Protein AF-B9RCI2-F1 (afdb_monomer_lite)

Foldseek 3Di:
DLVVLQVVLVVCVVVVVLVSSLVSLVVSCVVPVLALVSLLVNLVSCVSVLVLVSSLVSLVSSCVNPVQPLSSLVSNLSSCVSVVVNVSSCVSNQQWDWDWADDVPDPIDIDTARAQAGFDPVPKDWDDDPPDIDTRTHGPAQWDDPDRGHDPPDDPIDHDDDPPDDDDDDDDDDPDPDDDDVVVVVVVVVVVVVVPPPPDDVVVVVVVVVCCVPADPLQVVQQVQLCVQQVNQDGDRDNVVSVPDRRHHDDPPPDDDDDDDD

Sequence (262 aa):
MAQELAEKAKEAIFEDDFKLAIDLYSKAIDLDPTNPEFFADRAQANIKLNNFTEAVADANKAIELDPLKAKAYLRKGTACIKLEEYHTAKTALEKGLSVTIDVPGEDAYHFQPRLFGKIVPDKSQYQVLSTKIEIRLAKAEVINWTSLEYCKENIVPRKLNAPSVGSQRPLYPSSKTRAKDWDKLEAEVKKEEKDERLDGDAALNKMFRDIYQNADEDMRRAMMKSFVESSGTVLSTDWKEVGSKKVEGSAPEGMEMRKWEY

InterPro domains:
  IPR007052 CS domain [PS51203] (32-149)
  IPR007699 SGS domain [PF05002] (180-260)
  IPR007699 SGS domain [PS51048] (171-262)
  IPR008978 HSP20-like chaperone [G3DSA:2.60.40.790] (78-149)
  IPR008978 HSP20-like chaperone [SSF49764] (98-240)
  IPR011990 Tetratricopeptide-like helical domain superfamily [G3DSA:1.25.40.10] (1-77)
  IPR011990 Tetratricopeptide-like helical domain superfamily [SSF48452] (2-99)
  IPR019734 Tetratricopeptide repeat [PF13181] (70-98)
  IPR019734 Tetratricopeptide repeat [PS50005] (2-35)
  IPR019734 Tetratricopeptide repeat [PS50005] (36-69)
  IPR019734 Tetratricopeptide repeat [SM00028] (2-35)
  IPR019734 Tetratricopeptide repeat [SM00028] (36-69)
  IPR019734 Tetratricopeptide repeat [SM00028] (70-103)
  IPR044563 Protein Sgt1-like [PTHR45862] (94-260)

Organism: Ricinus communis (NCBI:txid3988)

Secondary structure (DSSP, 8-state):
--HHHHHHHHHHHHTT-HHHHHHHHHHHHHH-TT-HHHHHHHHHHHHHTT-HHHHHHHHHHHHHH-TT-HHHHHHHHHHHHHTT-HHHHHHHHTT---EEE--TTSPPEEE---BSS-EEEEEEEEEE-SS-EEEEEEESS-B--SSSB--SS-----B-----SS-PPPPP----S----HHHHHHHHHHHHHHS--TTHHHHHHHHHHHHHT--HHHHHHHHHHHHHTTTS-----HHHHTTS-----PPTT--------

pLDDT: mean 78.91, std 14.55, range [39.78, 97.25]

Structure (mmCIF, N/CA/C/O backbone):
data_AF-B9RCI2-F1
#
_entry.id   AF-B9RCI2-F1
#
loop_
_atom_site.group_PDB
_atom_site.id
_atom_site.type_symbol
_atom_site.label_atom_id
_atom_site.label_alt_id
_atom_site.label_comp_id
_atom_site.label_asym_id
_atom_site.label_entity_id
_atom_site.label_seq_id
_atom_site.pdbx_PDB_ins_code
_atom_site.Cartn_x
_atom_site.Cartn_y
_atom_site.Cartn_z
_atom_site.occupancy
_atom_site.B_iso_or_equiv
_atom_site.auth_seq_id
_atom_site.auth_comp_id
_atom_site.auth_asym_id
_atom_site.auth_atom_id
_atom_site.pdbx_PDB_model_num
ATOM 1 N N . MET A 1 1 ? -13.934 -10.103 26.105 1.00 82.12 1 MET A N 1
ATOM 2 C CA . MET A 1 1 ? -13.373 -8.896 26.764 1.00 82.12 1 MET A CA 1
ATOM 3 C C . MET A 1 1 ? -12.943 -7.813 25.770 1.00 82.12 1 MET A C 1
ATOM 5 O O . MET A 1 1 ? -13.683 -6.853 25.670 1.00 82.12 1 MET A O 1
ATOM 9 N N . ALA A 1 2 ? -11.845 -7.925 25.004 1.00 90.88 2 ALA A N 1
ATOM 10 C CA . ALA A 1 2 ? -11.484 -6.899 23.997 1.00 90.88 2 ALA A CA 1
ATOM 11 C C . ALA A 1 2 ? -12.137 -7.139 22.617 1.00 90.88 2 ALA A C 1
ATOM 13 O O . ALA A 1 2 ? -12.767 -6.246 22.059 1.00 90.88 2 ALA A O 1
ATOM 14 N N . GLN A 1 3 ? -12.076 -8.373 22.103 1.00 91.62 3 GLN A N 1
ATOM 15 C CA . GLN A 1 3 ? -12.696 -8.740 20.818 1.00 91.62 3 GLN A CA 1
ATOM 16 C C . GLN A 1 3 ? -14.219 -8.564 20.801 1.00 91.62 3 GLN A C 1
ATOM 18 O O . GLN A 1 3 ? -14.752 -8.074 19.821 1.00 91.62 3 GLN A O 1
ATOM 23 N N . GLU A 1 4 ? -14.922 -8.880 21.891 1.00 94.44 4 GLU A N 1
ATOM 24 C CA . GLU A 1 4 ? -16.375 -8.645 21.977 1.00 94.44 4 GLU A CA 1
ATOM 25 C C . GLU A 1 4 ? -16.739 -7.157 21.877 1.00 94.44 4 GLU A C 1
ATOM 27 O O . GLU A 1 4 ? -17.775 -6.816 21.314 1.00 94.44 4 GLU A O 1
ATOM 32 N N . LEU A 1 5 ? -15.902 -6.260 22.416 1.00 94.62 5 LEU A N 1
ATOM 33 C CA . LEU A 1 5 ? -16.101 -4.818 22.259 1.00 94.62 5 LEU A CA 1
ATOM 34 C C . LEU A 1 5 ? -15.839 -4.385 20.817 1.00 94.62 5 LEU A C 1
ATOM 36 O O . LEU A 1 5 ? -16.573 -3.549 20.302 1.00 94.62 5 LEU A O 1
ATOM 40 N N . ALA A 1 6 ? -14.839 -4.977 20.161 1.00 93.00 6 ALA A N 1
ATOM 41 C CA . ALA A 1 6 ? -14.555 -4.725 18.754 1.00 93.00 6 ALA A CA 1
ATOM 42 C C . ALA A 1 6 ? -15.673 -5.234 17.829 1.00 93.00 6 ALA A C 1
ATOM 44 O O . ALA A 1 6 ? -16.020 -4.537 16.885 1.00 93.00 6 ALA A O 1
ATOM 45 N N . GLU A 1 7 ? -16.281 -6.391 18.104 1.00 95.50 7 GLU A N 1
ATOM 46 C CA . GLU A 1 7 ? -17.443 -6.874 17.340 1.00 95.50 7 GLU A CA 1
ATOM 47 C C . GLU A 1 7 ? -18.643 -5.932 17.499 1.00 95.50 7 GLU A C 1
ATOM 49 O O . GLU A 1 7 ? -19.199 -5.481 16.502 1.00 95.50 7 GLU A O 1
ATOM 54 N N . LYS A 1 8 ? -18.956 -5.498 18.727 1.00 95.75 8 LYS A N 1
ATOM 55 C CA . LYS A 1 8 ? -19.985 -4.465 18.953 1.00 95.75 8 LYS A CA 1
ATOM 56 C C . LYS A 1 8 ? -19.654 -3.139 18.265 1.00 95.75 8 LYS A C 1
ATOM 58 O O . LYS A 1 8 ? -20.547 -2.433 17.813 1.00 95.75 8 LYS A O 1
ATOM 63 N N . ALA A 1 9 ? -18.374 -2.779 18.182 1.00 95.44 9 ALA A N 1
ATOM 64 C CA . ALA A 1 9 ? -17.945 -1.584 17.465 1.00 95.44 9 ALA A CA 1
ATOM 65 C C . ALA A 1 9 ? -18.138 -1.727 15.946 1.00 95.44 9 ALA A C 1
ATOM 67 O O . ALA A 1 9 ? -18.514 -0.758 15.289 1.00 95.44 9 ALA A O 1
ATOM 68 N N . LYS A 1 10 ? -17.935 -2.927 15.384 1.00 95.06 10 LYS A N 1
ATOM 69 C CA . LYS A 1 10 ? -18.241 -3.227 13.976 1.00 95.06 10 LYS A CA 1
ATOM 70 C C . LYS A 1 10 ? -19.741 -3.164 13.700 1.00 95.06 10 LYS A C 1
ATOM 72 O O . LYS A 1 10 ? -20.129 -2.605 12.679 1.00 95.06 10 LYS A O 1
ATOM 77 N N . GLU A 1 11 ? -20.568 -3.681 14.609 1.00 95.75 11 GLU A N 1
ATOM 78 C CA . GLU A 1 11 ? -22.030 -3.539 14.547 1.00 95.75 11 GLU A CA 1
ATOM 79 C C . GLU A 1 11 ? -22.431 -2.056 14.561 1.00 95.75 11 GLU A C 1
ATOM 81 O O . GLU A 1 11 ? -23.159 -1.613 13.679 1.00 95.75 11 GLU A O 1
ATOM 86 N N . ALA A 1 12 ? -21.856 -1.249 15.460 1.00 94.94 12 ALA A N 1
ATOM 87 C CA . ALA A 1 12 ? -22.095 0.196 15.496 1.00 94.94 12 ALA A CA 1
ATOM 88 C C . ALA A 1 12 ? -21.653 0.910 14.201 1.00 94.94 12 ALA A C 1
ATOM 90 O O . ALA A 1 12 ? -22.333 1.822 13.739 1.00 94.94 12 ALA A O 1
ATOM 91 N N . ILE A 1 13 ? -20.552 0.480 13.566 1.00 93.69 13 ILE A N 1
ATOM 92 C CA . ILE A 1 13 ? -20.155 0.971 12.232 1.00 93.69 13 ILE A CA 1
ATOM 93 C C . ILE A 1 13 ? -21.196 0.606 11.167 1.00 93.69 13 ILE A C 1
ATOM 95 O O . ILE A 1 13 ? -21.427 1.404 10.262 1.00 93.69 13 ILE A O 1
ATOM 99 N N . PHE A 1 14 ? -21.790 -0.588 11.240 1.00 93.88 14 PHE A N 1
ATOM 100 C CA . PHE A 1 14 ? -22.832 -1.024 10.307 1.00 93.88 14 PHE A CA 1
ATOM 101 C C . PHE A 1 14 ? -24.137 -0.237 10.490 1.00 93.88 14 PHE A C 1
ATOM 103 O O . PHE A 1 14 ? -24.826 0.042 9.513 1.00 93.88 14 PHE A O 1
ATOM 110 N N . GLU A 1 15 ? -24.440 0.172 11.721 1.00 94.81 15 GLU A N 1
ATOM 111 C CA . GLU A 1 15 ? -25.572 1.041 12.066 1.00 94.81 15 GLU A CA 1
ATOM 112 C C . GLU A 1 15 ? -25.290 2.544 11.846 1.00 94.81 15 GLU A C 1
ATOM 114 O O . GLU A 1 15 ? -26.113 3.383 12.206 1.00 94.81 15 GLU A O 1
ATOM 119 N N . ASP A 1 16 ? -24.142 2.900 11.254 1.00 92.44 16 ASP A N 1
ATOM 120 C CA . ASP A 1 16 ? -23.656 4.277 11.058 1.00 92.44 16 ASP A CA 1
ATOM 121 C C . ASP A 1 16 ? -23.475 5.097 12.365 1.00 92.44 16 ASP A C 1
ATOM 123 O O . ASP A 1 16 ? -23.249 6.313 12.323 1.00 92.44 16 ASP A O 1
ATOM 127 N N . ASP A 1 17 ? -23.477 4.457 13.544 1.00 95.50 17 ASP A N 1
ATOM 128 C CA . ASP A 1 17 ? -23.126 5.098 14.819 1.00 95.50 17 ASP A CA 1
ATOM 129 C C . ASP A 1 17 ? -21.607 5.097 15.040 1.00 95.50 17 ASP A C 1
ATOM 131 O O . ASP A 1 17 ? -21.016 4.355 15.834 1.00 95.50 17 ASP A O 1
ATOM 135 N N . PHE A 1 18 ? -20.941 5.990 14.312 1.00 95.62 18 PHE A N 1
ATOM 136 C CA . PHE A 1 18 ? -19.487 6.124 14.362 1.00 95.62 18 PHE A CA 1
ATOM 137 C C . PHE A 1 18 ? -18.963 6.656 15.700 1.00 95.62 18 PHE A C 1
ATOM 139 O O . PHE A 1 18 ? -17.807 6.401 16.037 1.00 95.62 18 PHE A O 1
ATOM 146 N N . LYS A 1 19 ? -19.776 7.392 16.471 1.00 96.00 19 LYS A N 1
ATOM 147 C CA . LYS A 1 19 ? -19.352 7.916 17.779 1.00 96.00 19 LYS A CA 1
ATOM 148 C C . LYS A 1 19 ? -19.275 6.784 18.791 1.00 96.00 19 LYS A C 1
ATOM 150 O O . LYS A 1 19 ? -18.252 6.628 19.454 1.00 96.00 19 LYS A O 1
ATOM 155 N N . LEU A 1 20 ? -20.319 5.955 18.840 1.00 95.81 20 LEU A N 1
ATOM 156 C CA . LEU A 1 20 ? -20.324 4.762 19.673 1.00 95.81 20 LEU A CA 1
ATOM 157 C C . LEU A 1 20 ? -19.204 3.798 19.265 1.00 95.81 20 LEU A C 1
ATOM 159 O O . LEU A 1 20 ? -18.517 3.260 20.134 1.00 95.81 20 LEU A O 1
ATOM 163 N N . ALA A 1 21 ? -18.965 3.626 17.961 1.00 96.50 21 ALA A N 1
ATOM 164 C CA . ALA A 1 21 ? -17.867 2.800 17.469 1.00 96.50 21 ALA A CA 1
ATOM 165 C C . ALA A 1 21 ? -16.498 3.267 17.997 1.00 96.50 21 ALA A C 1
ATOM 167 O O . ALA A 1 21 ? -15.710 2.442 18.457 1.00 96.50 21 ALA A O 1
ATOM 168 N N . ILE A 1 22 ? -16.212 4.575 17.989 1.00 96.88 22 ILE A N 1
ATOM 169 C CA . ILE A 1 22 ? -14.953 5.124 18.528 1.00 96.88 22 ILE A CA 1
ATOM 170 C C . ILE A 1 22 ? -14.811 4.837 20.022 1.00 96.88 22 ILE A C 1
ATOM 172 O O . ILE A 1 22 ? -13.731 4.431 20.458 1.00 96.88 22 ILE A O 1
ATOM 176 N N . ASP A 1 23 ? -15.877 5.017 20.801 1.00 96.69 23 ASP A N 1
ATOM 177 C CA . ASP A 1 23 ? -15.857 4.760 22.243 1.00 96.69 23 ASP A CA 1
ATOM 178 C C . ASP A 1 23 ? -15.616 3.278 22.544 1.00 96.69 23 ASP A C 1
ATOM 180 O O . ASP A 1 23 ? -14.824 2.929 23.424 1.00 96.69 23 ASP A O 1
ATOM 184 N N . LEU A 1 24 ? -16.273 2.388 21.796 1.00 97.25 24 LEU A N 1
ATOM 185 C CA . LEU A 1 24 ? -16.106 0.943 21.931 1.00 97.25 24 LEU A CA 1
ATOM 186 C C . LEU A 1 24 ? -14.700 0.494 21.523 1.00 97.25 24 LEU A C 1
ATOM 188 O O . LEU A 1 24 ? -14.078 -0.271 22.262 1.00 97.25 24 LEU A O 1
ATOM 192 N N . TYR A 1 25 ? -14.159 1.007 20.414 1.00 97.06 25 TYR A N 1
ATOM 193 C CA . TYR A 1 25 ? -12.781 0.720 20.015 1.00 97.06 25 TYR A CA 1
ATOM 194 C C . TYR A 1 25 ? -11.758 1.294 20.992 1.00 97.06 25 TYR A C 1
ATOM 196 O O . TYR A 1 25 ? -10.756 0.642 21.255 1.00 97.06 25 TYR A O 1
ATOM 204 N N . SER A 1 26 ? -12.002 2.468 21.575 1.00 96.88 26 SER A N 1
ATOM 205 C CA . SER A 1 26 ? -11.110 3.035 22.593 1.00 96.88 26 SER A CA 1
ATOM 206 C C . SER A 1 26 ? -11.057 2.144 23.835 1.00 96.88 26 SER A C 1
ATOM 208 O O . SER A 1 26 ? -9.970 1.792 24.278 1.00 96.88 26 SER A O 1
ATOM 210 N N . LYS A 1 27 ? -12.210 1.644 24.301 1.00 96.56 27 LYS A N 1
ATOM 211 C CA . LYS A 1 27 ? -12.260 0.642 25.380 1.00 96.56 27 LYS A CA 1
ATOM 212 C C . LYS A 1 27 ? -11.580 -0.675 24.992 1.00 96.56 27 LYS A C 1
ATOM 214 O O . LYS A 1 27 ? -10.950 -1.304 25.834 1.00 96.56 27 LYS A O 1
ATOM 219 N N . ALA A 1 28 ? -11.703 -1.113 23.736 1.00 96.12 28 ALA A N 1
ATOM 220 C CA . ALA A 1 28 ? -11.021 -2.315 23.252 1.00 96.12 28 ALA A CA 1
ATOM 221 C C . ALA A 1 28 ? -9.491 -2.138 23.234 1.00 96.12 28 ALA A C 1
ATOM 223 O O . ALA A 1 28 ? -8.774 -3.050 23.639 1.00 96.12 28 ALA A O 1
ATOM 224 N N . ILE A 1 29 ? -9.006 -0.959 22.832 1.00 96.12 29 ILE A N 1
ATOM 225 C CA . ILE A 1 29 ? -7.584 -0.584 22.833 1.00 96.12 29 ILE A CA 1
ATOM 226 C C . ILE A 1 29 ? -7.033 -0.495 24.261 1.00 96.12 29 ILE A C 1
ATOM 228 O O . ILE A 1 29 ? -5.910 -0.931 24.498 1.00 96.12 29 ILE A O 1
ATOM 232 N N . ASP A 1 30 ? -7.810 0.016 25.220 1.00 95.75 30 ASP A N 1
ATOM 233 C CA . ASP A 1 30 ? -7.398 0.064 26.630 1.00 95.75 30 ASP A CA 1
ATOM 234 C C . ASP A 1 30 ? -7.185 -1.342 27.218 1.00 95.75 30 ASP A C 1
ATOM 236 O O . ASP A 1 30 ? -6.327 -1.539 28.079 1.00 95.75 30 ASP A O 1
ATOM 240 N N . LEU A 1 31 ? -7.952 -2.331 26.744 1.00 94.94 31 LEU A N 1
ATOM 241 C CA . LEU A 1 31 ? -7.814 -3.731 27.154 1.00 94.94 31 LEU A CA 1
ATOM 242 C C . LEU A 1 31 ? -6.699 -4.469 26.403 1.00 94.94 31 LEU A C 1
ATOM 244 O O . LEU A 1 31 ? -6.038 -5.324 26.990 1.00 94.94 31 LEU A O 1
ATOM 248 N N . ASP A 1 32 ? -6.506 -4.170 25.119 1.00 93.12 32 ASP A N 1
ATOM 249 C CA . ASP A 1 32 ? -5.442 -4.738 24.291 1.00 93.12 32 ASP A CA 1
ATOM 250 C C . ASP A 1 32 ? -4.853 -3.673 23.344 1.00 93.12 32 ASP A C 1
ATOM 252 O O . ASP A 1 32 ? -5.324 -3.493 22.213 1.00 93.12 32 ASP A O 1
ATOM 256 N N . PRO A 1 33 ? -3.779 -2.983 23.774 1.00 93.06 33 PRO A N 1
ATOM 257 C CA . PRO A 1 33 ? -3.143 -1.930 22.990 1.00 93.06 33 PRO A CA 1
ATOM 258 C C . PRO A 1 33 ? -2.209 -2.474 21.901 1.00 93.06 33 PRO A C 1
ATOM 260 O O . PRO A 1 33 ? -1.558 -1.692 21.205 1.00 93.06 33 PRO A O 1
ATOM 263 N N . THR A 1 34 ? -2.082 -3.797 21.768 1.00 92.88 34 THR A N 1
ATOM 264 C CA . THR A 1 34 ? -1.141 -4.425 20.830 1.00 92.88 34 THR A CA 1
ATOM 265 C C . THR A 1 34 ? -1.781 -4.788 19.498 1.00 92.88 34 THR A C 1
ATOM 267 O O . THR A 1 34 ? -1.067 -5.015 18.520 1.00 92.88 34 THR A O 1
ATOM 270 N N . ASN A 1 35 ? -3.114 -4.792 19.425 1.00 92.06 35 ASN A N 1
ATOM 271 C CA . ASN A 1 35 ? -3.827 -5.172 18.219 1.00 92.06 35 ASN A CA 1
ATOM 272 C C . ASN A 1 35 ? -3.923 -4.002 17.211 1.00 92.06 35 ASN A C 1
ATOM 274 O O . ASN A 1 35 ? -4.639 -3.028 17.458 1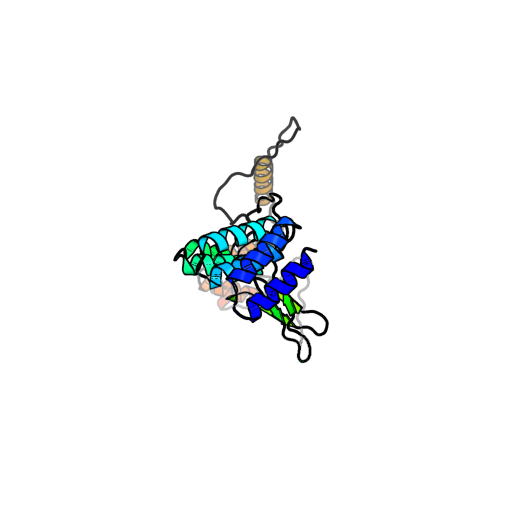.00 92.06 35 ASN A O 1
ATOM 278 N N . PRO A 1 36 ? -3.272 -4.093 16.033 1.00 92.81 36 PRO A N 1
ATOM 279 C CA . PRO A 1 36 ? -3.311 -3.047 15.007 1.00 92.81 36 PRO A CA 1
ATOM 280 C C . PRO A 1 36 ? -4.697 -2.858 14.371 1.00 92.81 36 PRO A C 1
ATOM 282 O O . PRO A 1 36 ? -4.965 -1.799 13.803 1.00 92.81 36 PRO A O 1
ATOM 285 N N . GLU A 1 37 ? -5.571 -3.869 14.419 1.00 93.19 37 GLU A N 1
ATOM 286 C CA . GLU A 1 37 ? -6.894 -3.814 13.791 1.00 93.19 37 GLU A CA 1
ATOM 287 C C . GLU A 1 37 ? -7.810 -2.809 14.492 1.00 93.19 37 GLU A C 1
ATOM 289 O O . GLU A 1 37 ? -8.480 -2.031 13.818 1.00 93.19 37 GLU A O 1
ATOM 294 N N . PHE A 1 38 ? -7.748 -2.719 15.825 1.00 95.19 38 PHE A N 1
ATOM 295 C CA . PHE A 1 38 ? -8.562 -1.766 16.584 1.00 95.19 38 PHE A CA 1
ATOM 296 C C . PHE A 1 38 ? -8.229 -0.315 16.230 1.00 95.19 38 PHE A C 1
ATOM 298 O O . PHE A 1 38 ? -9.129 0.498 16.037 1.00 95.19 38 PHE A O 1
ATOM 305 N N . PHE A 1 39 ? -6.944 0.003 16.060 1.00 96.50 39 PHE A N 1
ATOM 306 C CA . PHE A 1 39 ? -6.517 1.327 15.606 1.00 96.50 39 PHE A CA 1
ATOM 307 C C . PHE A 1 39 ? -6.946 1.600 14.156 1.00 96.50 39 PHE A C 1
ATOM 309 O O . PHE A 1 39 ? -7.422 2.689 13.846 1.00 96.50 39 PHE A O 1
ATOM 316 N N . ALA A 1 40 ? -6.820 0.619 13.256 1.00 95.25 40 ALA A N 1
ATOM 317 C CA . ALA A 1 40 ? -7.210 0.789 11.855 1.00 95.25 40 ALA A CA 1
ATOM 318 C C . ALA A 1 40 ? -8.729 0.982 11.677 1.00 95.25 40 ALA A C 1
ATOM 320 O O . ALA A 1 40 ? -9.153 1.766 10.822 1.00 95.25 40 ALA A O 1
ATOM 321 N N . ASP A 1 41 ? -9.545 0.297 12.476 1.00 94.81 41 ASP A N 1
ATOM 322 C CA . ASP A 1 41 ? -11.000 0.423 12.427 1.00 94.81 41 ASP A CA 1
ATOM 323 C C . ASP A 1 41 ? -11.493 1.679 13.164 1.00 94.81 41 ASP A C 1
ATOM 325 O O . ASP A 1 41 ? -12.370 2.379 12.651 1.00 94.81 41 ASP A O 1
ATOM 329 N N . ARG A 1 42 ? -10.861 2.073 14.281 1.00 96.88 42 ARG A N 1
ATOM 330 C CA . ARG A 1 42 ? -11.128 3.377 14.915 1.00 96.88 42 ARG A CA 1
ATOM 331 C C . ARG A 1 42 ? -10.795 4.539 13.979 1.00 96.88 42 ARG A C 1
ATOM 333 O O . ARG A 1 42 ? -11.589 5.471 13.852 1.00 96.88 42 ARG A O 1
ATOM 340 N N . ALA A 1 43 ? -9.694 4.444 13.228 1.00 96.50 43 ALA A N 1
ATOM 341 C CA . ALA A 1 43 ? -9.357 5.413 12.186 1.00 96.50 43 ALA A CA 1
ATOM 342 C C . ALA A 1 43 ? -10.457 5.525 11.117 1.00 96.50 43 ALA A C 1
ATOM 344 O O . ALA A 1 43 ? -10.718 6.616 10.614 1.00 96.50 43 ALA A O 1
ATOM 345 N N . GLN A 1 44 ? -11.132 4.422 10.773 1.00 95.56 44 GLN A N 1
ATOM 346 C CA . GLN A 1 44 ? -12.245 4.453 9.825 1.00 95.56 44 GLN A CA 1
ATOM 347 C C . GLN A 1 44 ? -13.448 5.223 10.368 1.00 95.56 44 GLN A C 1
ATOM 349 O O . GLN A 1 44 ? -14.017 6.040 9.643 1.00 95.56 44 GLN A O 1
ATOM 354 N N . ALA A 1 45 ? -13.827 4.976 11.622 1.00 96.25 45 ALA A N 1
ATOM 355 C CA . ALA A 1 45 ? -14.911 5.708 12.267 1.00 96.25 45 ALA A CA 1
ATOM 356 C C . ALA A 1 45 ? -14.579 7.211 12.374 1.00 96.25 45 ALA A C 1
ATOM 358 O O . ALA A 1 45 ? -15.403 8.056 12.025 1.00 96.25 45 ALA A O 1
ATOM 359 N N . ASN A 1 46 ? -13.329 7.549 12.711 1.00 96.81 46 ASN A N 1
ATOM 360 C CA . ASN A 1 46 ? -12.837 8.929 12.726 1.00 96.81 46 ASN A CA 1
ATOM 361 C C . ASN A 1 46 ? -12.905 9.605 11.345 1.00 96.81 46 ASN A C 1
ATOM 363 O O . ASN A 1 46 ? -13.349 10.748 11.239 1.00 96.81 46 ASN A O 1
ATOM 367 N N . ILE A 1 47 ? -12.551 8.901 10.263 1.00 95.81 47 ILE A N 1
ATOM 368 C CA . ILE A 1 47 ? -12.696 9.420 8.888 1.00 95.81 47 ILE A CA 1
ATOM 369 C C . ILE A 1 47 ? -14.158 9.743 8.571 1.00 95.81 47 ILE A C 1
ATOM 371 O O . ILE A 1 47 ? -14.433 10.761 7.937 1.00 95.81 47 ILE A O 1
ATOM 375 N N . LYS A 1 48 ? -15.097 8.892 8.998 1.00 95.25 48 LYS A N 1
ATOM 376 C CA . LYS A 1 48 ? -16.533 9.093 8.761 1.00 95.25 48 LYS A CA 1
ATOM 377 C C . LYS A 1 48 ? -17.094 10.297 9.516 1.00 95.25 48 LYS A C 1
ATOM 379 O O . LYS A 1 48 ? -17.981 10.965 8.994 1.00 95.25 48 LYS A O 1
ATOM 384 N N . LEU A 1 49 ? -16.531 10.619 10.679 1.00 95.31 49 LEU A N 1
ATOM 385 C CA . LEU A 1 49 ? -16.877 11.808 11.463 1.00 95.31 49 LEU A CA 1
ATOM 386 C C . LEU A 1 49 ? -16.080 13.068 11.089 1.00 95.31 49 LEU A C 1
ATOM 388 O O . LEU A 1 49 ? -16.270 14.110 11.706 1.00 95.31 49 LEU A O 1
ATOM 392 N N . ASN A 1 50 ? -15.240 13.004 10.052 1.00 93.88 50 ASN A N 1
ATOM 393 C CA . ASN A 1 50 ? -14.331 14.075 9.625 1.00 93.88 50 ASN A CA 1
ATOM 394 C C . ASN A 1 50 ? -13.223 14.436 10.639 1.00 93.88 50 ASN A C 1
ATOM 396 O O . ASN A 1 50 ? -12.563 15.467 10.500 1.00 93.88 50 ASN A O 1
ATOM 400 N N . ASN A 1 51 ? -12.943 13.560 11.607 1.00 95.50 51 ASN A N 1
ATOM 401 C CA . ASN A 1 51 ? -11.824 13.683 12.544 1.00 95.50 51 ASN A CA 1
ATOM 402 C C . ASN A 1 51 ? -10.528 13.165 11.899 1.00 95.50 51 ASN A C 1
ATOM 404 O O . ASN A 1 51 ? -9.963 12.138 12.280 1.00 95.50 51 ASN A O 1
ATOM 408 N N . PHE A 1 52 ? -10.057 13.846 10.856 1.00 94.69 52 PHE A N 1
ATOM 409 C CA . PHE A 1 52 ? -8.968 13.324 10.027 1.00 94.69 52 PHE A CA 1
ATOM 410 C C . PHE A 1 52 ? -7.604 13.304 10.730 1.00 94.69 52 PHE A C 1
ATOM 412 O O . PHE A 1 52 ? -6.799 12.414 10.469 1.00 94.69 52 PHE A O 1
ATOM 419 N N . THR A 1 53 ? -7.337 14.246 11.635 1.00 94.50 53 THR A N 1
ATOM 420 C CA . THR A 1 53 ? -6.080 14.306 12.402 1.00 94.50 53 THR A CA 1
ATOM 421 C C . THR A 1 53 ? -5.931 13.096 13.326 1.00 94.50 53 THR A C 1
ATOM 423 O O . THR A 1 53 ? -4.884 12.445 13.334 1.00 94.50 53 THR A O 1
ATOM 426 N N . GLU A 1 54 ? -7.001 12.739 14.036 1.00 95.38 54 GLU A N 1
ATOM 427 C CA . GLU A 1 54 ? -7.072 11.549 14.890 1.00 95.38 54 GLU A CA 1
ATOM 428 C C . GLU A 1 54 ? -6.979 10.267 14.057 1.00 95.38 54 GLU A C 1
ATOM 430 O O . GLU A 1 54 ? -6.221 9.360 14.397 1.00 95.38 54 GLU A O 1
ATOM 435 N N . ALA A 1 55 ? -7.651 10.220 12.901 1.00 95.94 55 ALA A N 1
ATOM 436 C CA . ALA A 1 55 ? -7.548 9.085 11.988 1.00 95.94 55 ALA A CA 1
ATOM 437 C C . ALA A 1 55 ? -6.116 8.848 11.479 1.00 95.94 55 ALA A C 1
ATOM 439 O O . ALA A 1 55 ? -5.692 7.699 11.348 1.00 95.94 55 ALA A O 1
ATOM 440 N N . VAL A 1 56 ? -5.350 9.910 11.198 1.00 95.12 56 VAL A N 1
ATOM 441 C CA . VAL A 1 56 ? -3.934 9.785 10.814 1.00 95.12 56 VAL A CA 1
ATOM 442 C C . VAL A 1 56 ? -3.094 9.264 11.980 1.00 95.12 56 VAL A C 1
ATOM 444 O O . VAL A 1 56 ? -2.224 8.418 11.758 1.00 95.12 56 VAL A O 1
ATOM 447 N N . ALA A 1 57 ? -3.339 9.736 13.205 1.00 95.69 57 ALA A N 1
ATOM 448 C CA . ALA A 1 57 ? -2.637 9.260 14.397 1.00 95.69 57 ALA A CA 1
ATOM 449 C C . ALA A 1 57 ? -2.887 7.762 14.637 1.00 95.69 57 ALA A C 1
ATOM 451 O O . ALA A 1 57 ? -1.934 6.992 14.777 1.00 95.69 57 ALA A O 1
ATOM 452 N N . ASP A 1 58 ? -4.147 7.336 14.569 1.00 95.88 58 ASP A N 1
ATOM 453 C CA . ASP A 1 58 ? -4.545 5.935 14.708 1.00 95.88 58 ASP A CA 1
ATOM 454 C C . ASP A 1 58 ? -3.965 5.058 13.598 1.00 95.88 58 ASP A C 1
ATOM 456 O O . ASP A 1 58 ? -3.386 4.002 13.857 1.00 95.88 58 ASP A O 1
ATOM 460 N N . ALA A 1 59 ? -4.031 5.519 12.348 1.00 94.50 59 ALA A N 1
ATOM 461 C CA . ALA A 1 59 ? -3.455 4.794 11.228 1.00 94.50 59 ALA A CA 1
ATOM 462 C C . ALA A 1 59 ? -1.925 4.666 11.343 1.00 94.50 59 ALA A C 1
ATOM 464 O O . ALA A 1 59 ? -1.372 3.613 11.027 1.00 94.50 59 ALA A O 1
ATOM 465 N N . ASN A 1 60 ? -1.228 5.698 11.832 1.00 93.50 60 ASN A N 1
ATOM 466 C CA . ASN A 1 60 ? 0.202 5.606 12.132 1.00 93.50 60 ASN A CA 1
ATOM 467 C C . ASN A 1 60 ? 0.476 4.579 13.230 1.00 93.50 60 ASN A C 1
ATOM 469 O O . ASN A 1 60 ? 1.408 3.790 13.084 1.00 93.50 60 ASN A O 1
ATOM 473 N N . LYS A 1 61 ? -0.349 4.537 14.282 1.00 94.94 61 LYS A N 1
ATOM 474 C CA . LYS A 1 61 ? -0.181 3.563 15.361 1.00 94.94 61 LYS A CA 1
ATOM 475 C C . LYS A 1 61 ? -0.388 2.129 14.883 1.00 94.94 61 LYS A C 1
ATOM 477 O O . LYS A 1 61 ? 0.425 1.261 15.191 1.00 94.94 61 LYS A O 1
ATOM 482 N N . ALA A 1 62 ? -1.398 1.897 14.048 1.00 93.75 62 ALA A N 1
ATOM 483 C CA . ALA A 1 62 ? -1.611 0.606 13.400 1.00 93.75 62 ALA A CA 1
ATOM 484 C C . ALA A 1 62 ? -0.404 0.183 12.538 1.00 93.75 62 ALA A C 1
ATOM 486 O O . ALA A 1 62 ? 0.004 -0.973 12.589 1.00 93.75 62 ALA A O 1
ATOM 487 N N . ILE A 1 63 ? 0.207 1.119 11.797 1.00 90.06 63 ILE A N 1
ATOM 488 C CA . ILE A 1 63 ? 1.415 0.876 10.982 1.00 90.06 63 ILE A CA 1
ATOM 489 C C . ILE A 1 63 ? 2.659 0.608 11.847 1.00 90.06 63 ILE A C 1
ATOM 491 O O . ILE A 1 63 ? 3.562 -0.126 11.435 1.00 90.06 63 ILE A O 1
ATOM 495 N N . GLU A 1 64 ? 2.761 1.233 13.021 1.00 90.38 64 GLU A N 1
ATOM 496 C CA . GLU A 1 64 ? 3.849 0.969 13.966 1.00 90.38 64 GLU A CA 1
ATOM 497 C C . GLU A 1 64 ? 3.802 -0.465 14.492 1.00 90.38 64 GLU A C 1
ATOM 499 O O . GLU A 1 64 ? 4.855 -1.108 14.537 1.00 90.38 64 GLU A O 1
ATOM 504 N N . LEU A 1 65 ? 2.599 -0.927 14.851 1.00 89.88 65 LEU A N 1
ATOM 505 C CA . LEU A 1 65 ? 2.326 -2.262 15.384 1.00 89.88 65 LEU A CA 1
ATOM 506 C C . LEU A 1 65 ? 2.444 -3.346 14.306 1.00 89.88 65 LEU A C 1
ATOM 508 O O . LEU A 1 65 ? 3.143 -4.335 14.506 1.00 89.88 65 LEU A O 1
ATOM 512 N N . ASP A 1 66 ? 1.811 -3.139 13.151 1.00 84.25 66 ASP A N 1
ATOM 513 C CA . ASP A 1 66 ? 1.874 -4.045 12.004 1.00 84.25 66 ASP A CA 1
ATOM 514 C C . ASP A 1 66 ? 2.195 -3.264 10.718 1.00 84.25 66 ASP A C 1
ATOM 516 O O . ASP A 1 66 ? 1.304 -2.728 10.045 1.00 84.25 66 ASP A O 1
ATOM 520 N N . PRO A 1 67 ? 3.485 -3.223 10.334 1.00 80.88 67 PRO A N 1
ATOM 521 C CA . PRO A 1 67 ? 3.933 -2.558 9.117 1.00 80.88 67 PRO A CA 1
ATOM 522 C C . PRO A 1 67 ? 3.393 -3.156 7.809 1.00 80.88 67 PRO A C 1
ATOM 524 O O . PRO A 1 67 ? 3.621 -2.541 6.763 1.00 80.88 67 PRO A O 1
ATOM 527 N N . LEU A 1 68 ? 2.744 -4.327 7.843 1.00 78.00 68 LEU A N 1
ATOM 528 C CA . LEU A 1 68 ? 2.147 -5.008 6.689 1.00 78.00 68 LEU A CA 1
ATOM 529 C C . LEU A 1 68 ? 0.633 -4.755 6.579 1.00 78.00 68 LEU A C 1
ATOM 531 O O . LEU A 1 68 ? 0.011 -5.141 5.588 1.00 78.00 68 LEU A O 1
ATOM 535 N N . LYS A 1 69 ? 0.013 -4.061 7.544 1.00 80.81 69 LYS A N 1
ATOM 536 C CA . LYS A 1 69 ? -1.433 -3.806 7.543 1.00 80.81 69 LYS A CA 1
ATOM 537 C C . LYS A 1 69 ? -1.841 -2.772 6.488 1.00 80.81 69 LYS A C 1
ATOM 539 O O . LYS A 1 69 ? -1.892 -1.569 6.744 1.00 80.81 69 LYS A O 1
ATOM 544 N N . ALA A 1 70 ? -2.238 -3.231 5.305 1.00 80.88 70 ALA A N 1
ATOM 545 C CA . ALA A 1 70 ? -2.650 -2.349 4.210 1.00 80.88 70 ALA A CA 1
ATOM 546 C C . ALA A 1 70 ? -3.897 -1.499 4.522 1.00 80.88 70 ALA A C 1
ATOM 548 O O . ALA A 1 70 ? -3.932 -0.328 4.136 1.00 80.88 70 ALA A O 1
ATOM 549 N N . LYS A 1 71 ? -4.870 -2.015 5.297 1.00 87.31 71 LYS A N 1
ATOM 550 C CA . LYS A 1 71 ? -6.020 -1.214 5.772 1.00 87.31 71 LYS A CA 1
ATOM 551 C C . LYS A 1 71 ? -5.554 0.084 6.449 1.00 87.31 71 LYS A C 1
ATOM 553 O O . LYS A 1 71 ? -6.114 1.138 6.168 1.00 87.31 71 LYS A O 1
ATOM 558 N N . ALA A 1 72 ? -4.495 0.038 7.262 1.00 90.00 72 ALA A N 1
ATOM 559 C CA . ALA A 1 72 ? -3.972 1.214 7.957 1.00 90.00 72 ALA A CA 1
ATOM 560 C C . ALA A 1 72 ? -3.394 2.262 6.988 1.00 90.00 72 ALA A C 1
ATOM 562 O O . ALA A 1 72 ? -3.687 3.450 7.111 1.00 90.00 72 ALA A O 1
ATOM 563 N N . TYR A 1 73 ? -2.649 1.836 5.963 1.00 88.44 73 TYR A N 1
ATOM 564 C CA . TYR A 1 73 ? -2.161 2.736 4.911 1.00 88.44 73 TYR A CA 1
ATOM 565 C C . TYR A 1 73 ? -3.294 3.359 4.093 1.00 88.44 73 TYR A C 1
ATOM 567 O O . TYR A 1 73 ? -3.238 4.552 3.792 1.00 88.44 73 TYR A O 1
ATOM 575 N N . LEU A 1 74 ? -4.342 2.588 3.787 1.00 89.12 74 LEU A N 1
ATOM 576 C CA . LEU A 1 74 ? -5.535 3.094 3.105 1.00 89.12 74 LEU A CA 1
ATOM 577 C C . LEU A 1 74 ? -6.274 4.133 3.956 1.00 89.12 74 LEU A C 1
ATOM 579 O O . LEU A 1 74 ? -6.644 5.189 3.437 1.00 89.12 74 LEU A O 1
ATOM 583 N N . ARG A 1 75 ? -6.451 3.882 5.264 1.00 92.75 75 ARG A N 1
ATOM 584 C CA . ARG A 1 75 ? -7.054 4.864 6.182 1.00 92.75 75 ARG A CA 1
ATOM 585 C C . ARG A 1 75 ? -6.211 6.134 6.256 1.00 92.75 75 ARG A C 1
ATOM 587 O O . ARG A 1 75 ? -6.749 7.220 6.061 1.00 92.75 75 ARG A O 1
ATOM 594 N N . LYS A 1 76 ? -4.890 6.006 6.422 1.00 91.81 76 LYS A N 1
ATOM 595 C CA . LYS A 1 76 ? -3.962 7.146 6.419 1.00 91.81 76 LYS A CA 1
ATOM 596 C C . LYS A 1 76 ? -4.052 7.951 5.125 1.00 91.81 76 LYS A C 1
ATOM 598 O O . LYS A 1 76 ? -4.194 9.166 5.175 1.00 91.81 76 LYS A O 1
ATOM 603 N N . GLY A 1 77 ? -3.994 7.284 3.972 1.00 89.75 77 GLY A N 1
ATOM 604 C CA . GLY A 1 77 ? -4.099 7.930 2.665 1.00 89.75 77 GLY A CA 1
ATOM 605 C C . GLY A 1 77 ? -5.418 8.683 2.502 1.00 89.75 77 GLY A C 1
ATOM 606 O O . GLY A 1 77 ? -5.414 9.843 2.105 1.00 89.75 77 GLY A O 1
ATOM 607 N N . THR A 1 78 ? -6.532 8.058 2.890 1.00 90.62 78 THR A N 1
ATOM 608 C CA . THR A 1 78 ? -7.869 8.671 2.838 1.00 90.62 78 THR A CA 1
ATOM 609 C C . THR A 1 78 ? -7.959 9.904 3.737 1.00 90.62 78 THR A C 1
ATOM 611 O O . THR A 1 78 ? -8.427 10.951 3.293 1.00 90.62 78 THR A O 1
ATOM 614 N N . ALA A 1 79 ? -7.475 9.808 4.978 1.00 93.06 79 ALA A N 1
ATOM 615 C CA . ALA A 1 79 ? -7.466 10.925 5.916 1.00 93.06 79 ALA A CA 1
ATOM 616 C C . ALA A 1 79 ? -6.566 12.078 5.429 1.00 93.06 79 ALA A C 1
ATOM 618 O O . ALA A 1 79 ? -6.990 13.228 5.451 1.00 93.06 79 ALA A O 1
ATOM 619 N N . CYS A 1 80 ? -5.376 11.784 4.892 1.00 91.44 80 CYS A N 1
ATOM 620 C CA . CYS A 1 80 ? -4.488 12.794 4.308 1.00 91.44 80 CYS A CA 1
ATOM 621 C C . CYS A 1 80 ? -5.093 13.478 3.070 1.00 91.44 80 CYS A C 1
ATOM 623 O O . CYS A 1 80 ? -4.922 14.681 2.917 1.00 91.44 80 CYS A O 1
ATOM 625 N N . ILE A 1 81 ? -5.826 12.759 2.205 1.00 89.19 81 ILE A N 1
ATOM 626 C CA . ILE A 1 81 ? -6.547 13.377 1.071 1.00 89.19 81 ILE A CA 1
ATOM 627 C C . ILE A 1 81 ? -7.585 14.373 1.584 1.00 89.19 81 ILE A C 1
ATOM 629 O O . ILE A 1 81 ? -7.715 15.465 1.040 1.00 89.19 81 ILE A O 1
ATOM 633 N N . LYS A 1 82 ? -8.318 14.003 2.638 1.00 90.62 82 LYS A N 1
ATOM 634 C CA . LYS A 1 82 ? -9.329 14.868 3.251 1.00 90.62 82 LYS A CA 1
ATOM 635 C C . LYS A 1 82 ? -8.736 16.078 3.978 1.00 90.62 82 LYS A C 1
ATOM 637 O O . LYS A 1 82 ? -9.415 17.090 4.085 1.00 90.62 82 LYS A O 1
ATOM 642 N N . LEU A 1 83 ? -7.483 15.981 4.420 1.00 90.81 83 LEU A N 1
ATOM 643 C CA . LEU A 1 83 ? -6.685 17.089 4.957 1.00 90.81 83 LEU A CA 1
ATOM 644 C C . LEU A 1 83 ? -5.959 17.907 3.874 1.00 90.81 83 LEU A C 1
ATOM 646 O O . LEU A 1 83 ? -5.171 18.780 4.214 1.00 90.81 83 LEU A O 1
ATOM 650 N N . GLU A 1 84 ? -6.180 17.616 2.587 1.00 88.44 84 GLU A N 1
ATOM 651 C CA . GLU A 1 84 ? -5.489 18.248 1.449 1.00 88.44 84 GLU A CA 1
ATOM 652 C C . GLU A 1 84 ? -3.960 18.033 1.430 1.00 88.44 84 GLU A C 1
ATOM 654 O O . GLU A 1 84 ? -3.224 18.636 0.646 1.00 88.44 84 GLU A O 1
ATOM 659 N N . GLU A 1 85 ? -3.454 17.085 2.220 1.00 86.25 85 GLU A N 1
ATOM 660 C CA . GLU A 1 85 ? -2.056 16.662 2.213 1.00 86.25 85 GLU A CA 1
ATOM 661 C C . GLU A 1 85 ? -1.799 15.622 1.114 1.00 86.25 85 GLU A C 1
ATOM 663 O O . GLU A 1 85 ? -1.452 14.459 1.357 1.00 86.25 85 GLU A O 1
ATOM 668 N N . TYR A 1 86 ? -1.961 16.039 -0.140 1.00 79.81 86 TYR A N 1
ATOM 669 C CA . TYR A 1 86 ? -1.894 15.143 -1.298 1.00 79.81 86 TYR A CA 1
ATOM 670 C C . TYR A 1 86 ? -0.537 14.442 -1.457 1.00 79.81 86 TYR A C 1
ATOM 672 O O . TYR A 1 86 ? -0.477 13.294 -1.901 1.00 79.81 86 TYR A O 1
ATOM 680 N N . HIS A 1 87 ? 0.563 15.094 -1.067 1.00 77.12 87 HIS A N 1
ATOM 681 C CA . HIS A 1 87 ? 1.897 14.491 -1.127 1.00 77.12 87 HIS A CA 1
ATOM 682 C C . HIS A 1 87 ? 2.043 13.338 -0.121 1.00 77.12 87 HIS A C 1
ATOM 684 O O . HIS A 1 87 ? 2.439 12.227 -0.489 1.00 77.12 87 HIS A O 1
ATOM 690 N N . THR A 1 88 ? 1.655 13.568 1.136 1.00 74.94 88 THR A N 1
ATOM 691 C CA . THR A 1 88 ? 1.659 12.551 2.196 1.00 74.94 88 THR A CA 1
ATOM 692 C C . THR A 1 88 ? 0.717 11.400 1.844 1.00 74.94 88 THR A C 1
ATOM 694 O O . THR A 1 88 ? 1.104 10.235 1.952 1.00 74.94 88 THR A O 1
ATOM 697 N N . ALA A 1 89 ? -0.476 11.708 1.326 1.00 73.81 89 ALA A N 1
ATOM 698 C CA . ALA A 1 89 ? -1.436 10.711 0.866 1.00 73.81 89 ALA A CA 1
ATOM 699 C C . ALA A 1 89 ? -0.875 9.824 -0.249 1.00 73.81 89 ALA A C 1
ATOM 701 O O . ALA A 1 89 ? -0.932 8.597 -0.149 1.00 73.81 89 ALA A O 1
ATOM 702 N N . LYS A 1 90 ? -0.276 10.432 -1.282 1.00 75.44 90 LYS A N 1
ATOM 703 C CA . LYS A 1 90 ? 0.344 9.709 -2.397 1.00 75.44 90 LYS A CA 1
ATOM 704 C C . LYS A 1 90 ? 1.411 8.743 -1.894 1.00 75.44 90 LYS A C 1
ATOM 706 O O . LYS A 1 90 ? 1.384 7.572 -2.246 1.00 75.44 90 LYS A O 1
ATOM 711 N N . THR A 1 91 ? 2.303 9.189 -1.010 1.00 73.88 91 THR A N 1
ATOM 712 C CA . THR A 1 91 ? 3.347 8.307 -0.458 1.00 73.88 91 THR A CA 1
ATOM 713 C C . THR A 1 91 ? 2.807 7.203 0.455 1.00 73.88 91 THR A C 1
ATOM 715 O O . THR A 1 91 ? 3.437 6.152 0.554 1.00 73.88 91 THR A O 1
ATOM 718 N N . ALA A 1 92 ? 1.678 7.414 1.137 1.00 68.25 92 ALA A N 1
ATOM 719 C CA . ALA A 1 92 ? 1.034 6.391 1.959 1.00 68.25 92 ALA A CA 1
ATOM 720 C C . ALA A 1 92 ? 0.334 5.326 1.101 1.00 68.25 92 ALA A C 1
ATOM 722 O O . ALA A 1 92 ? 0.482 4.140 1.383 1.00 68.25 92 ALA A O 1
ATOM 723 N N . LEU A 1 93 ? -0.364 5.742 0.039 1.00 67.50 93 LEU A N 1
ATOM 724 C CA . LEU A 1 93 ? -1.057 4.850 -0.896 1.00 67.50 93 LEU A CA 1
ATOM 725 C C . LEU A 1 93 ? -0.081 4.095 -1.811 1.00 67.50 93 LEU A C 1
ATOM 727 O O . LEU A 1 93 ? -0.240 2.897 -2.009 1.00 67.50 93 LEU A O 1
ATOM 731 N N . GLU A 1 94 ? 0.983 4.747 -2.294 1.00 67.12 94 GLU A N 1
ATOM 732 C CA . GLU A 1 94 ? 2.028 4.108 -3.117 1.00 67.12 94 GLU A CA 1
ATOM 733 C C . GLU A 1 94 ? 2.769 2.974 -2.392 1.00 67.12 94 GLU A C 1
ATOM 735 O O . GLU A 1 94 ? 3.388 2.130 -3.038 1.00 67.12 94 GLU A O 1
ATOM 740 N N . LYS A 1 95 ? 2.742 2.946 -1.055 1.00 63.06 95 LYS A N 1
ATOM 741 C CA . LYS A 1 95 ? 3.404 1.902 -0.260 1.00 63.06 95 LYS A CA 1
ATOM 742 C C . LYS A 1 95 ? 2.630 0.580 -0.220 1.00 63.06 95 LYS A C 1
ATOM 744 O O . LYS A 1 95 ? 3.206 -0.408 0.227 1.00 63.06 95 LYS A O 1
ATOM 749 N N . GLY A 1 96 ? 1.375 0.546 -0.675 1.00 61.62 96 GLY A N 1
ATOM 750 C CA . GLY A 1 96 ? 0.567 -0.670 -0.745 1.00 61.62 96 GLY A CA 1
ATOM 751 C C . GLY A 1 96 ? 0.325 -1.103 -2.187 1.00 61.62 96 GLY A C 1
ATOM 752 O O . GLY A 1 96 ? -0.540 -0.544 -2.856 1.00 61.62 96 GLY A O 1
ATOM 753 N N . LEU A 1 97 ? 1.041 -2.126 -2.664 1.00 70.31 97 LEU A N 1
ATOM 754 C CA . LEU A 1 97 ? 0.555 -2.893 -3.811 1.00 70.31 97 LEU A CA 1
ATOM 755 C C . LEU A 1 97 ? -0.560 -3.803 -3.298 1.00 70.31 97 LEU A C 1
ATOM 757 O O . LEU A 1 97 ? -0.349 -4.546 -2.343 1.00 70.31 97 LEU A O 1
ATOM 761 N N . SER A 1 98 ? -1.723 -3.765 -3.941 1.00 69.00 98 SER A N 1
ATOM 762 C CA . SER A 1 98 ? -2.770 -4.755 -3.710 1.00 69.00 98 SER A CA 1
ATOM 763 C C . SER A 1 98 ? -3.016 -5.552 -4.978 1.00 69.00 98 SER A C 1
ATOM 765 O O . SER A 1 98 ? -3.170 -4.991 -6.060 1.00 69.00 98 SER A O 1
ATOM 767 N N . VAL A 1 99 ? -3.003 -6.869 -4.835 1.00 74.75 99 VAL A N 1
ATOM 768 C CA . VAL A 1 99 ? -3.343 -7.840 -5.865 1.00 74.75 99 VAL A CA 1
ATOM 769 C C . VAL A 1 99 ? -4.608 -8.531 -5.386 1.00 74.75 99 VAL A C 1
ATOM 771 O O . VAL A 1 99 ? -4.639 -9.057 -4.277 1.00 74.75 99 VAL A O 1
ATOM 774 N N . THR A 1 100 ? -5.654 -8.504 -6.202 1.00 78.56 100 THR A N 1
ATOM 775 C CA . THR A 1 100 ? -6.896 -9.232 -5.928 1.00 78.56 100 THR A CA 1
ATOM 776 C C . THR A 1 100 ? -7.027 -10.333 -6.966 1.00 78.56 100 THR A C 1
ATOM 778 O O . THR A 1 100 ? -6.802 -10.087 -8.151 1.00 78.56 100 THR A O 1
ATOM 781 N N . ILE A 1 101 ? -7.308 -11.549 -6.511 1.00 82.44 101 ILE A N 1
ATOM 782 C CA . ILE A 1 101 ? -7.490 -12.729 -7.348 1.00 82.44 101 ILE A CA 1
ATOM 783 C C . ILE A 1 101 ? -8.924 -13.199 -7.137 1.00 82.44 101 ILE A C 1
ATOM 785 O O . ILE A 1 101 ? -9.257 -13.744 -6.086 1.00 82.44 101 ILE A O 1
ATOM 789 N N . ASP A 1 102 ? -9.762 -12.969 -8.142 1.00 84.00 102 ASP A N 1
ATOM 790 C CA . ASP A 1 102 ? -11.156 -13.397 -8.131 1.00 84.00 102 ASP A CA 1
ATOM 791 C C . ASP A 1 102 ? -11.252 -14.828 -8.669 1.00 84.00 102 ASP A C 1
ATOM 793 O O . ASP A 1 102 ? -10.974 -15.087 -9.845 1.00 84.00 102 ASP A O 1
ATOM 797 N N . VAL A 1 103 ? -11.633 -15.766 -7.802 1.00 81.25 103 VAL A N 1
ATOM 798 C CA . VAL A 1 103 ? -11.888 -17.161 -8.176 1.00 81.25 103 VAL A CA 1
ATOM 799 C C . VAL A 1 103 ? -13.404 -17.368 -8.247 1.00 81.25 103 VAL A C 1
ATOM 801 O O . VAL A 1 103 ? -14.102 -17.070 -7.279 1.00 81.25 103 VAL A O 1
ATOM 804 N N . PRO A 1 104 ? -13.960 -17.862 -9.370 1.0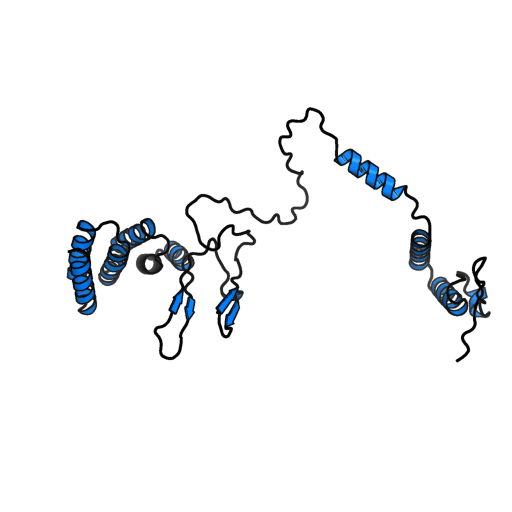0 80.94 104 PRO A N 1
ATOM 805 C CA . PRO A 1 104 ? -15.398 -18.086 -9.479 1.00 80.94 104 PRO A CA 1
ATOM 806 C C . PRO A 1 104 ? -15.898 -19.075 -8.415 1.00 80.94 104 PRO A C 1
ATOM 808 O O . PRO A 1 104 ? -15.538 -20.249 -8.446 1.00 80.94 104 PRO A O 1
ATOM 811 N N . GLY A 1 105 ? -16.760 -18.606 -7.509 1.00 79.25 105 GLY A N 1
ATOM 812 C CA . GLY A 1 105 ? -17.379 -19.429 -6.461 1.00 79.25 105 GLY A CA 1
ATOM 813 C C . GLY A 1 105 ? -16.677 -19.407 -5.099 1.00 79.25 105 GLY A C 1
ATOM 814 O O . GLY A 1 105 ? -17.191 -20.023 -4.170 1.00 79.25 105 GLY A O 1
ATOM 815 N N . GLU A 1 106 ? -15.566 -18.682 -4.960 1.00 83.50 106 GLU A N 1
ATOM 816 C CA . GLU A 1 106 ? -14.873 -18.449 -3.686 1.00 83.50 106 GLU A CA 1
ATOM 817 C C . GLU A 1 106 ? -14.739 -16.943 -3.409 1.00 83.50 106 GLU A C 1
ATOM 819 O O . GLU A 1 106 ? -14.925 -16.110 -4.300 1.00 83.50 106 GLU A O 1
ATOM 824 N N . ASP A 1 107 ? -14.422 -16.590 -2.163 1.00 78.88 107 ASP A N 1
ATOM 825 C CA . ASP A 1 107 ? -14.130 -15.206 -1.795 1.00 78.88 107 ASP A CA 1
ATOM 826 C C . ASP A 1 107 ? -12.841 -14.727 -2.479 1.00 78.88 107 ASP A C 1
ATOM 828 O O . ASP A 1 107 ? -11.853 -15.458 -2.584 1.00 78.88 107 ASP A O 1
ATOM 832 N N . ALA A 1 108 ? -12.844 -13.471 -2.932 1.00 82.31 108 ALA A N 1
ATOM 833 C CA . ALA A 1 108 ? -11.703 -12.865 -3.604 1.00 82.31 108 ALA A CA 1
ATOM 834 C C . ALA A 1 108 ? -10.446 -12.917 -2.720 1.00 82.31 108 ALA A C 1
ATOM 836 O O . ALA A 1 108 ? -10.426 -12.429 -1.586 1.00 82.31 108 ALA A O 1
ATOM 837 N N . TYR A 1 109 ? -9.361 -13.480 -3.248 1.00 79.12 109 TYR A N 1
ATOM 838 C CA . TYR A 1 109 ? -8.104 -13.552 -2.520 1.00 79.12 109 TYR A CA 1
ATOM 839 C C . TYR A 1 109 ? -7.355 -12.224 -2.634 1.00 79.12 109 TYR A C 1
ATOM 841 O O . TYR A 1 109 ? -6.971 -11.792 -3.722 1.00 79.12 109 TYR A O 1
ATOM 849 N N . HIS A 1 110 ? -7.117 -11.576 -1.496 1.00 78.12 110 HIS A N 1
ATOM 850 C CA . HIS A 1 110 ? -6.411 -10.301 -1.424 1.00 78.12 110 HIS A CA 1
ATOM 851 C C . HIS A 1 110 ? -4.963 -10.503 -0.960 1.00 78.12 110 HIS A C 1
ATOM 853 O O . HIS A 1 110 ? -4.704 -10.826 0.197 1.00 78.12 110 HIS A O 1
ATOM 859 N N . PHE A 1 111 ? -4.006 -10.249 -1.850 1.00 77.00 111 PHE A N 1
ATOM 860 C CA . PHE A 1 111 ? -2.573 -10.296 -1.571 1.00 77.00 111 PHE A CA 1
ATOM 861 C C . PHE A 1 111 ? -1.977 -8.887 -1.578 1.00 77.00 111 PHE A C 1
ATOM 863 O O . PHE A 1 111 ? -2.034 -8.182 -2.585 1.00 77.00 111 PHE A O 1
ATOM 870 N N . GLN A 1 112 ? -1.422 -8.446 -0.448 1.00 69.81 112 GLN A N 1
ATOM 871 C CA . GLN A 1 112 ? -1.003 -7.051 -0.263 1.00 69.81 112 GLN A CA 1
ATOM 872 C C . GLN A 1 112 ? 0.417 -6.947 0.317 1.00 69.81 112 GLN A C 1
ATOM 874 O O . GLN A 1 112 ? 0.585 -6.564 1.476 1.00 69.81 112 GLN A O 1
ATOM 879 N N . PRO A 1 113 ? 1.459 -7.306 -0.457 1.00 73.56 113 PRO A N 1
ATOM 880 C CA . PRO A 1 113 ? 2.829 -7.261 0.027 1.00 73.56 113 PRO A CA 1
ATOM 881 C C . PRO A 1 113 ? 3.328 -5.816 0.107 1.00 73.56 113 PRO A C 1
ATOM 883 O O . PRO A 1 113 ? 3.204 -5.027 -0.838 1.00 73.56 113 PRO A O 1
ATOM 886 N N . ARG A 1 114 ? 3.989 -5.476 1.216 1.00 71.44 114 ARG A N 1
ATOM 887 C CA . ARG A 1 114 ? 4.761 -4.236 1.301 1.00 71.44 114 ARG A CA 1
ATOM 888 C C . ARG A 1 114 ? 6.115 -4.451 0.645 1.00 71.44 114 ARG A C 1
ATOM 890 O O . ARG A 1 114 ? 7.048 -4.937 1.276 1.00 71.44 114 ARG A O 1
ATOM 897 N N . LEU A 1 115 ? 6.223 -4.074 -0.620 1.00 78.31 115 LEU A N 1
ATOM 898 C CA . LEU A 1 115 ? 7.447 -4.256 -1.394 1.00 78.31 115 LEU A CA 1
ATOM 899 C C . LEU A 1 115 ? 8.604 -3.402 -0.856 1.00 78.31 115 LEU A C 1
ATOM 901 O O . LEU A 1 115 ? 8.399 -2.297 -0.348 1.00 78.31 115 LEU A O 1
ATOM 905 N N . PHE A 1 116 ? 9.831 -3.907 -1.004 1.00 74.88 116 PHE A N 1
ATOM 906 C CA . PHE A 1 116 ? 11.055 -3.219 -0.578 1.00 74.88 116 PHE A CA 1
ATOM 907 C C . PHE A 1 116 ? 11.214 -1.829 -1.214 1.00 74.88 116 PHE A C 1
ATOM 909 O O . PHE A 1 116 ? 11.686 -0.891 -0.572 1.00 74.88 116 PHE A O 1
ATOM 916 N N . GLY A 1 117 ? 10.815 -1.686 -2.477 1.00 74.94 117 GLY A N 1
ATOM 917 C CA . GLY A 1 117 ? 10.916 -0.438 -3.219 1.00 74.94 117 GLY A CA 1
ATOM 918 C C . GLY A 1 117 ? 9.731 -0.211 -4.147 1.00 74.94 117 GLY A C 1
ATOM 919 O O . GLY A 1 117 ? 8.858 -1.064 -4.308 1.00 74.94 117 GLY A O 1
ATOM 920 N N . LYS A 1 118 ? 9.719 0.962 -4.783 1.00 76.56 118 LYS A N 1
ATOM 921 C CA . LYS A 1 118 ? 8.681 1.324 -5.749 1.00 76.56 118 LYS A CA 1
ATOM 922 C C . LYS A 1 118 ? 8.731 0.397 -6.964 1.00 76.56 118 LYS A C 1
ATOM 924 O O . LYS A 1 118 ? 9.811 0.033 -7.440 1.00 76.56 118 LYS A O 1
ATOM 929 N N . ILE A 1 119 ? 7.557 0.068 -7.487 1.00 82.88 119 ILE A N 1
ATOM 930 C CA . ILE A 1 119 ? 7.386 -0.683 -8.731 1.00 82.88 119 ILE A CA 1
ATOM 931 C C . ILE A 1 119 ? 6.651 0.163 -9.764 1.00 82.88 119 ILE A C 1
ATOM 933 O O . ILE A 1 119 ? 5.985 1.134 -9.414 1.00 82.88 119 ILE A O 1
ATOM 937 N N . VAL A 1 120 ? 6.781 -0.213 -11.033 1.00 83.38 120 VAL A N 1
ATOM 938 C CA . VAL A 1 120 ? 6.029 0.367 -12.148 1.00 83.38 120 VAL A CA 1
ATOM 939 C C . VAL A 1 120 ? 4.924 -0.623 -12.524 1.00 83.38 120 VAL A C 1
ATOM 941 O O . VAL A 1 120 ? 5.232 -1.657 -13.130 1.00 83.38 120 VAL A O 1
ATOM 944 N N . PRO A 1 121 ? 3.653 -0.349 -12.173 1.00 78.94 121 PRO A N 1
ATOM 945 C CA . PRO A 1 121 ? 2.546 -1.257 -12.468 1.00 78.94 121 PRO A CA 1
ATOM 946 C C . PRO A 1 121 ? 2.421 -1.555 -13.965 1.00 78.94 121 PRO A C 1
ATOM 948 O O . PRO A 1 121 ? 2.306 -2.716 -14.338 1.00 78.94 121 PRO A O 1
ATOM 951 N N . ASP A 1 122 ? 2.593 -0.543 -14.820 1.00 80.62 122 ASP A N 1
ATOM 952 C CA . ASP A 1 122 ? 2.421 -0.655 -16.280 1.00 80.62 122 ASP A CA 1
ATOM 953 C C . ASP A 1 122 ? 3.393 -1.633 -16.958 1.00 80.62 122 ASP A C 1
ATOM 955 O O . ASP A 1 122 ? 3.133 -2.134 -18.048 1.00 80.62 122 ASP A O 1
ATOM 959 N N . LYS A 1 123 ? 4.546 -1.894 -16.331 1.00 85.50 123 LYS A N 1
ATOM 960 C CA . LYS A 1 123 ? 5.568 -2.826 -16.837 1.00 85.50 123 LYS A CA 1
ATOM 961 C C . LYS A 1 123 ? 5.539 -4.177 -16.125 1.00 85.50 123 LYS A C 1
ATOM 963 O O . LYS A 1 123 ? 6.348 -5.048 -16.442 1.00 85.50 123 LYS A O 1
ATOM 968 N N . SER A 1 124 ? 4.664 -4.332 -15.137 1.00 87.75 124 SER A N 1
ATOM 969 C CA . SER A 1 124 ? 4.516 -5.570 -14.382 1.00 87.75 124 SER A CA 1
ATOM 970 C C . SER A 1 124 ? 3.615 -6.536 -15.150 1.00 87.75 124 SER A C 1
ATOM 972 O O . SER A 1 124 ? 2.687 -6.127 -15.840 1.00 87.75 124 SER A O 1
ATOM 974 N N . GLN A 1 125 ? 3.916 -7.826 -15.073 1.00 89.56 125 GLN A N 1
ATOM 975 C CA . GLN A 1 125 ? 3.229 -8.874 -15.826 1.00 89.56 125 GLN A CA 1
ATOM 976 C C . GLN A 1 125 ? 2.808 -9.988 -14.877 1.00 89.56 125 GLN A C 1
ATOM 978 O O . GLN A 1 125 ? 3.482 -10.241 -13.879 1.00 89.56 125 GLN A O 1
ATOM 983 N N . TYR A 1 126 ? 1.722 -10.679 -15.196 1.00 89.62 126 TYR A N 1
ATOM 984 C CA . TYR A 1 126 ? 1.300 -11.865 -14.464 1.00 89.62 126 TYR A CA 1
ATOM 985 C C . TYR A 1 126 ? 0.992 -13.005 -15.432 1.00 89.62 126 TYR A C 1
ATOM 987 O O . TYR A 1 126 ? 0.604 -12.779 -16.578 1.00 89.62 126 TYR A O 1
ATOM 995 N N . GLN A 1 127 ? 1.184 -14.233 -14.966 1.00 91.00 127 GLN A N 1
ATOM 996 C CA . GLN A 1 127 ? 0.853 -15.448 -15.692 1.00 91.00 127 GLN A CA 1
ATOM 997 C C . GLN A 1 127 ? 0.136 -16.405 -14.746 1.00 91.00 127 GLN A C 1
ATOM 999 O O . GLN A 1 127 ? 0.675 -16.805 -13.714 1.00 91.00 127 GLN A O 1
ATOM 1004 N N . VAL A 1 128 ? -1.089 -16.775 -15.108 1.00 89.94 128 VAL A N 1
ATOM 1005 C CA . VAL A 1 128 ? -1.882 -17.756 -14.367 1.00 89.94 128 VAL A CA 1
ATOM 1006 C C . VAL A 1 128 ? -1.590 -19.134 -14.953 1.00 89.94 128 VAL A C 1
ATOM 1008 O O . VAL A 1 128 ? -1.813 -19.368 -16.140 1.00 89.94 128 VAL A O 1
ATOM 1011 N N . LEU A 1 129 ? -1.046 -20.031 -14.134 1.00 89.94 129 LEU A N 1
ATOM 1012 C CA . LEU A 1 129 ? -0.841 -21.442 -14.463 1.00 89.94 129 LEU A CA 1
ATOM 1013 C C . LEU A 1 129 ? -1.872 -22.290 -13.708 1.00 89.94 129 LEU A C 1
ATOM 1015 O O . LEU A 1 129 ? -2.579 -21.798 -12.834 1.00 89.94 129 LEU A O 1
ATOM 1019 N N . SER A 1 130 ? -1.938 -23.585 -14.015 1.00 85.62 130 SER A N 1
ATOM 1020 C CA . SER A 1 130 ? -2.912 -24.502 -13.407 1.00 85.62 130 SER A CA 1
ATOM 1021 C C . SER A 1 130 ? -2.734 -24.705 -11.898 1.00 85.62 130 SER A C 1
ATOM 1023 O O . SER A 1 130 ? -3.699 -25.035 -11.220 1.00 85.62 130 SER A O 1
ATOM 1025 N N . THR A 1 131 ? -1.520 -24.525 -11.367 1.00 88.75 131 THR A N 1
ATOM 1026 C CA . THR A 1 131 ? -1.198 -24.761 -9.945 1.00 88.75 131 THR A CA 1
ATOM 1027 C C . THR A 1 131 ? -0.635 -23.545 -9.216 1.00 88.75 131 THR A C 1
ATOM 1029 O O . THR A 1 131 ? -0.491 -23.583 -7.997 1.00 88.75 131 THR A O 1
ATOM 1032 N N . LYS A 1 132 ? -0.268 -22.476 -9.933 1.00 89.94 132 LYS A N 1
ATOM 1033 C CA . LYS A 1 132 ? 0.348 -21.281 -9.344 1.00 89.94 132 LYS A CA 1
ATOM 1034 C C . LYS A 1 132 ? 0.093 -20.040 -10.189 1.00 89.94 132 LYS A C 1
ATOM 1036 O O . LYS A 1 132 ? -0.077 -20.126 -11.403 1.00 89.94 132 LYS A O 1
ATOM 1041 N N . ILE A 1 133 ? 0.151 -18.880 -9.549 1.00 89.25 133 ILE A N 1
ATOM 1042 C CA . ILE A 1 133 ? 0.105 -17.578 -10.213 1.00 89.25 133 ILE A CA 1
ATOM 1043 C C . ILE A 1 133 ? 1.500 -16.966 -10.107 1.00 89.25 133 ILE A C 1
ATOM 1045 O O . ILE A 1 133 ? 2.018 -16.773 -9.008 1.00 89.25 133 ILE A O 1
ATOM 1049 N N . GLU A 1 134 ? 2.132 -16.691 -11.244 1.00 90.38 134 GLU A N 1
ATOM 1050 C CA . GLU A 1 134 ? 3.408 -15.979 -11.289 1.00 90.38 134 GLU A CA 1
ATOM 1051 C C . GLU A 1 134 ? 3.156 -14.489 -11.500 1.00 90.38 134 GLU A C 1
ATOM 1053 O O . GLU A 1 134 ? 2.509 -14.093 -12.466 1.00 90.38 134 GLU A O 1
ATOM 1058 N N . ILE A 1 135 ? 3.700 -13.655 -10.616 1.00 87.94 135 ILE A N 1
ATOM 1059 C CA . ILE A 1 135 ? 3.621 -12.196 -10.720 1.00 87.94 135 ILE A CA 1
ATOM 1060 C C . ILE A 1 135 ? 5.044 -11.658 -10.857 1.00 87.94 135 ILE A C 1
ATOM 1062 O O . ILE A 1 135 ? 5.878 -11.818 -9.966 1.00 87.94 135 ILE A O 1
ATOM 1066 N N . ARG A 1 136 ? 5.333 -11.018 -11.989 1.00 87.75 136 ARG A N 1
ATOM 1067 C CA . ARG A 1 136 ? 6.610 -10.365 -12.287 1.00 87.75 136 ARG A CA 1
ATOM 1068 C C . ARG A 1 136 ? 6.448 -8.863 -12.135 1.00 87.75 136 ARG A C 1
ATOM 1070 O O . ARG A 1 136 ? 5.796 -8.212 -12.947 1.00 87.75 136 ARG A O 1
ATOM 1077 N N . LEU A 1 137 ? 7.070 -8.312 -11.100 1.00 86.19 137 LEU A N 1
ATOM 1078 C CA . LEU A 1 137 ? 6.994 -6.888 -10.792 1.00 86.19 137 LEU A CA 1
ATOM 1079 C C . LEU A 1 137 ? 8.207 -6.148 -11.357 1.00 86.19 137 LEU A C 1
ATOM 1081 O O . LEU A 1 137 ? 9.355 -6.502 -11.079 1.00 86.19 137 LEU A O 1
ATOM 1085 N N . ALA A 1 138 ? 7.957 -5.097 -12.135 1.00 86.19 138 ALA A N 1
ATOM 1086 C CA . ALA A 1 138 ? 9.012 -4.238 -12.655 1.00 86.19 138 ALA A CA 1
ATOM 1087 C C . ALA A 1 138 ? 9.424 -3.209 -11.595 1.00 86.19 138 ALA A C 1
ATOM 1089 O O . ALA A 1 138 ? 8.618 -2.380 -11.171 1.00 86.19 138 ALA A O 1
ATOM 1090 N N . LYS A 1 139 ? 10.691 -3.235 -11.173 1.00 86.81 139 LYS A N 1
ATOM 1091 C CA . LYS A 1 139 ? 11.235 -2.272 -10.203 1.00 86.81 139 LYS A CA 1
ATOM 1092 C C . LYS A 1 139 ? 11.320 -0.876 -10.827 1.00 86.81 139 LYS A C 1
ATOM 1094 O O . LYS A 1 139 ? 11.748 -0.741 -11.971 1.00 86.81 139 LYS A O 1
ATOM 1099 N N . ALA A 1 140 ? 10.951 0.158 -10.071 1.00 83.12 140 ALA A N 1
ATOM 1100 C CA . ALA A 1 140 ? 11.095 1.548 -10.508 1.00 83.12 140 ALA A CA 1
ATOM 1101 C C . ALA A 1 140 ? 12.560 2.009 -10.481 1.00 83.12 140 ALA A C 1
ATOM 1103 O O . ALA A 1 140 ? 12.998 2.748 -11.358 1.00 83.12 140 ALA A O 1
ATOM 1104 N N . GLU A 1 141 ? 13.326 1.534 -9.499 1.00 81.31 141 GLU A N 1
ATOM 1105 C CA . GLU A 1 141 ? 14.760 1.790 -9.383 1.00 81.31 141 GLU A CA 1
ATOM 1106 C C . GLU A 1 141 ? 15.548 0.512 -9.690 1.00 81.31 141 GLU A C 1
ATOM 1108 O O . GLU A 1 141 ? 15.179 -0.583 -9.257 1.00 81.31 141 GLU A O 1
ATOM 1113 N N . VAL A 1 142 ? 16.665 0.647 -10.413 1.00 79.12 142 VAL A N 1
ATOM 1114 C CA . VAL A 1 142 ? 17.553 -0.469 -10.788 1.00 79.12 142 VAL A CA 1
ATOM 1115 C C . VAL A 1 142 ? 18.443 -0.851 -9.594 1.00 79.12 142 VAL A C 1
ATOM 1117 O O . VAL A 1 142 ? 19.661 -0.679 -9.589 1.00 79.12 142 VAL A O 1
ATOM 1120 N N . ILE A 1 143 ? 17.803 -1.319 -8.524 1.00 79.56 143 ILE A N 1
ATOM 1121 C CA . ILE A 1 143 ? 18.424 -1.693 -7.252 1.00 79.56 143 ILE A CA 1
ATOM 1122 C C . ILE A 1 143 ? 18.205 -3.185 -7.002 1.00 79.56 143 ILE A C 1
ATOM 1124 O O . ILE A 1 143 ? 17.119 -3.729 -7.250 1.00 79.56 143 ILE A O 1
ATOM 1128 N N . ASN A 1 144 ? 19.232 -3.864 -6.483 1.00 79.62 144 ASN A N 1
ATOM 1129 C CA . ASN A 1 144 ? 19.059 -5.239 -6.043 1.00 79.62 144 ASN A CA 1
ATOM 1130 C C . ASN A 1 144 ? 18.301 -5.273 -4.709 1.00 79.62 144 ASN A C 1
ATOM 1132 O O . ASN A 1 144 ? 18.683 -4.601 -3.755 1.00 79.62 144 ASN A O 1
ATOM 1136 N N . TRP A 1 145 ? 17.217 -6.044 -4.667 1.00 77.62 145 TRP A N 1
ATOM 1137 C CA . TRP A 1 145 ? 16.397 -6.190 -3.469 1.00 77.62 145 TRP A CA 1
ATOM 1138 C C . TRP A 1 145 ? 16.883 -7.440 -2.748 1.00 77.62 145 TRP A C 1
ATOM 1140 O O . TRP A 1 145 ? 16.855 -8.523 -3.326 1.00 77.62 145 TRP A O 1
ATOM 1150 N N . THR A 1 146 ? 17.362 -7.290 -1.517 1.00 77.62 146 THR A N 1
ATOM 1151 C CA . THR A 1 146 ? 17.802 -8.419 -0.680 1.00 77.62 146 THR A CA 1
ATOM 1152 C C . THR A 1 146 ? 16.629 -9.219 -0.119 1.00 77.62 146 THR A C 1
ATOM 1154 O O . THR A 1 146 ? 16.791 -10.387 0.212 1.00 77.62 146 THR A O 1
ATOM 1157 N N . SER A 1 147 ? 15.451 -8.599 -0.052 1.00 78.44 147 SER A N 1
ATOM 1158 C CA . SER A 1 147 ? 14.168 -9.216 0.271 1.00 78.44 147 SER A CA 1
ATOM 1159 C C . SER A 1 147 ? 13.084 -8.616 -0.626 1.00 78.44 147 SER A C 1
ATOM 1161 O O . SER A 1 147 ? 13.200 -7.464 -1.047 1.00 78.44 147 SER A O 1
ATOM 1163 N N . LEU A 1 148 ? 12.040 -9.389 -0.937 1.00 75.94 148 LEU A N 1
ATOM 1164 C CA . LEU A 1 148 ? 10.877 -8.888 -1.678 1.00 75.94 148 LEU A CA 1
ATOM 1165 C C . LEU A 1 148 ? 10.099 -7.861 -0.845 1.00 75.94 148 LEU A C 1
ATOM 1167 O O . LEU A 1 148 ? 9.651 -6.841 -1.372 1.00 75.94 148 LEU A O 1
ATOM 1171 N N . GLU A 1 149 ? 9.978 -8.136 0.451 1.00 77.56 149 GLU A N 1
ATOM 1172 C CA . GLU A 1 149 ? 9.229 -7.325 1.400 1.00 77.56 149 GLU A CA 1
ATOM 1173 C C . GLU A 1 149 ? 10.135 -6.342 2.146 1.00 77.56 149 GLU A C 1
ATOM 1175 O O . GLU A 1 149 ? 11.319 -6.592 2.392 1.00 77.56 149 GLU A O 1
ATOM 1180 N N . TYR A 1 150 ? 9.565 -5.198 2.513 1.00 68.88 150 TYR A N 1
ATOM 1181 C CA . TYR A 1 150 ? 10.238 -4.199 3.326 1.00 68.88 150 TYR A CA 1
ATOM 1182 C C . TYR A 1 150 ? 10.417 -4.710 4.765 1.00 68.88 150 TYR A C 1
ATOM 1184 O O . TYR A 1 150 ? 9.468 -4.725 5.548 1.00 68.88 150 TYR A O 1
ATOM 1192 N N . CYS A 1 151 ? 11.653 -5.050 5.135 1.00 59.00 151 CYS A N 1
ATOM 1193 C CA . CYS A 1 151 ? 12.053 -5.274 6.524 1.00 59.00 151 CYS A CA 1
ATOM 1194 C C . CYS A 1 151 ? 12.634 -3.987 7.125 1.00 59.00 151 CYS A C 1
ATOM 1196 O O . CYS A 1 151 ? 13.450 -3.315 6.498 1.00 59.00 151 CYS A O 1
ATOM 1198 N N . LYS A 1 152 ? 12.231 -3.649 8.360 1.00 56.31 152 LYS A N 1
ATOM 1199 C CA . LYS A 1 152 ? 12.758 -2.494 9.119 1.00 56.31 152 LYS A CA 1
ATOM 1200 C C . LYS A 1 152 ? 14.244 -2.641 9.488 1.00 56.31 152 LYS A C 1
ATOM 1202 O O . LYS A 1 152 ? 14.860 -1.645 9.860 1.00 56.31 152 LYS A O 1
ATOM 1207 N N . GLU A 1 153 ? 14.822 -3.840 9.405 1.00 47.56 153 GLU A N 1
ATOM 1208 C CA . GLU A 1 153 ? 16.259 -4.023 9.614 1.00 47.56 153 GLU A CA 1
ATOM 1209 C C . GLU A 1 153 ? 17.038 -3.363 8.472 1.00 47.56 153 GLU A C 1
ATOM 1211 O O . GLU A 1 153 ? 16.811 -3.647 7.298 1.00 47.56 153 GLU A O 1
ATOM 1216 N N . ASN A 1 154 ? 17.922 -2.429 8.829 1.00 48.28 154 ASN A N 1
ATOM 1217 C CA . ASN A 1 154 ? 18.688 -1.594 7.907 1.00 48.28 154 ASN A CA 1
ATOM 1218 C C . ASN A 1 154 ? 19.555 -2.436 6.958 1.00 48.28 154 ASN A C 1
ATOM 1220 O O . ASN A 1 154 ? 20.728 -2.689 7.231 1.00 48.28 154 ASN A O 1
ATOM 1224 N N . ILE A 1 155 ? 19.008 -2.814 5.805 1.00 54.34 155 ILE A N 1
ATOM 1225 C CA . ILE A 1 155 ? 19.781 -3.377 4.703 1.00 54.34 155 ILE A CA 1
ATOM 1226 C C . ILE A 1 155 ? 19.972 -2.264 3.684 1.00 54.34 155 ILE A C 1
ATOM 1228 O O . ILE A 1 155 ? 19.051 -1.900 2.954 1.00 54.34 155 ILE A O 1
ATOM 1232 N N . VAL A 1 156 ? 21.175 -1.691 3.665 1.00 53.84 156 VAL A N 1
ATOM 1233 C CA . VAL A 1 156 ? 21.560 -0.675 2.683 1.00 53.84 156 VAL A CA 1
ATOM 1234 C C . VAL A 1 156 ? 21.395 -1.283 1.283 1.00 53.84 156 VAL A C 1
ATOM 1236 O O . VAL A 1 156 ? 22.088 -2.254 0.961 1.00 53.84 156 VAL A O 1
ATOM 1239 N N . PRO A 1 157 ? 20.495 -0.756 0.435 1.00 54.62 157 PRO A N 1
ATOM 1240 C CA . PRO A 1 157 ? 20.321 -1.282 -0.906 1.00 54.62 157 PRO A CA 1
ATOM 1241 C C . PRO A 1 157 ? 21.602 -1.061 -1.714 1.00 54.62 157 PRO A C 1
ATOM 1243 O O . PRO A 1 157 ? 22.052 0.073 -1.897 1.00 54.62 157 PRO A O 1
ATOM 1246 N N . ARG A 1 158 ? 22.198 -2.139 -2.233 1.00 54.25 158 ARG A N 1
ATOM 1247 C CA . ARG A 1 158 ? 23.338 -2.040 -3.151 1.00 54.25 158 ARG A CA 1
ATOM 1248 C C . ARG A 1 158 ? 22.796 -1.583 -4.509 1.00 54.25 158 ARG A C 1
ATOM 1250 O O . ARG A 1 158 ? 22.131 -2.354 -5.206 1.00 54.25 158 ARG A O 1
ATOM 1257 N N . LYS A 1 159 ? 23.029 -0.316 -4.874 1.00 53.91 159 LYS A N 1
ATOM 1258 C CA . LYS A 1 159 ? 22.764 0.160 -6.239 1.00 53.91 159 LYS A CA 1
ATOM 1259 C C . LYS A 1 159 ? 23.606 -0.672 -7.205 1.00 53.91 159 LYS A C 1
ATOM 1261 O O . LYS A 1 159 ? 24.783 -0.914 -6.941 1.00 53.91 159 LYS A O 1
ATOM 1266 N N . LEU A 1 160 ? 23.008 -1.125 -8.305 1.00 50.62 160 LEU A N 1
ATOM 1267 C CA . LEU A 1 160 ? 23.798 -1.652 -9.410 1.00 50.62 160 LEU A CA 1
ATOM 1268 C C . LEU A 1 160 ? 24.636 -0.488 -9.937 1.00 50.62 160 LEU A C 1
ATOM 1270 O O . LEU A 1 160 ? 24.096 0.579 -10.231 1.00 50.62 160 LEU A O 1
ATOM 1274 N N . ASN A 1 161 ? 25.953 -0.678 -9.993 1.00 50.41 161 ASN A N 1
ATOM 1275 C CA . ASN A 1 161 ? 26.850 0.282 -10.615 1.00 50.41 161 ASN A CA 1
ATOM 1276 C C . ASN A 1 161 ? 26.399 0.445 -12.070 1.00 50.41 161 ASN A C 1
ATOM 1278 O O . ASN A 1 161 ? 26.618 -0.438 -12.898 1.00 50.41 161 ASN A O 1
ATOM 1282 N N . ALA A 1 162 ? 25.751 1.570 -12.376 1.00 42.59 162 ALA A N 1
ATOM 1283 C CA . ALA A 1 162 ? 25.739 2.081 -13.735 1.00 42.59 162 ALA A CA 1
ATOM 1284 C C . ALA A 1 162 ? 27.207 2.222 -14.181 1.00 42.59 162 ALA A C 1
ATOM 1286 O O . ALA A 1 162 ? 28.055 2.515 -13.330 1.00 42.59 162 ALA A O 1
ATOM 1287 N N . PRO A 1 163 ? 27.543 2.005 -15.464 1.00 39.78 163 PRO A N 1
ATOM 1288 C CA . PRO A 1 163 ? 28.906 2.186 -15.941 1.00 39.78 163 PRO A CA 1
ATOM 1289 C C . PRO A 1 163 ? 29.259 3.676 -15.846 1.00 39.78 163 PRO A C 1
ATOM 1291 O O . PRO A 1 163 ? 29.011 4.457 -16.760 1.00 39.78 163 PRO A O 1
ATOM 1294 N N . SER A 1 164 ? 29.790 4.094 -14.699 1.00 40.88 164 SER A N 1
ATOM 1295 C CA . SER A 1 164 ? 30.348 5.421 -14.510 1.00 40.88 164 SER A CA 1
ATOM 1296 C C . SER A 1 164 ? 31.679 5.452 -15.241 1.00 40.88 164 SER A C 1
ATOM 1298 O O . SER A 1 164 ? 32.634 4.777 -14.848 1.00 40.88 164 SER A O 1
ATOM 1300 N N . VAL A 1 165 ? 31.724 6.223 -16.322 1.00 46.94 165 VAL A N 1
ATOM 1301 C CA . VAL A 1 165 ? 32.962 6.645 -16.969 1.00 46.94 165 VAL A CA 1
ATOM 1302 C C . VAL A 1 165 ? 33.865 7.258 -15.894 1.00 46.94 165 VAL A C 1
ATOM 1304 O O . VAL A 1 165 ? 33.545 8.302 -15.339 1.00 46.94 165 VAL A O 1
ATOM 1307 N N . GLY A 1 166 ? 34.961 6.563 -15.581 1.00 53.94 166 GLY A N 1
ATOM 1308 C CA . GLY A 1 166 ? 36.034 7.029 -14.704 1.00 53.94 166 GLY A CA 1
ATOM 1309 C C . GLY A 1 166 ? 35.709 7.053 -13.207 1.00 53.94 166 GLY A C 1
ATOM 1310 O O . GLY A 1 166 ? 35.294 8.076 -12.675 1.00 53.94 166 GLY A O 1
ATOM 1311 N N . SER A 1 167 ? 36.015 5.975 -12.481 1.00 45.50 167 SER A N 1
ATOM 1312 C CA . SER A 1 167 ? 36.471 6.118 -11.091 1.00 45.50 167 SER A CA 1
ATOM 1313 C C . SER A 1 167 ? 37.221 4.886 -10.590 1.00 45.50 167 SER A C 1
ATOM 1315 O O . SER A 1 167 ? 36.910 3.754 -10.954 1.00 45.50 167 SER A O 1
ATOM 1317 N N . GLN A 1 168 ? 38.245 5.156 -9.784 1.00 53.47 168 GLN A N 1
ATOM 1318 C CA . GLN A 1 168 ? 39.251 4.233 -9.268 1.00 53.47 168 GLN A CA 1
ATOM 1319 C C . GLN A 1 168 ? 38.642 3.041 -8.514 1.00 53.47 168 GLN A C 1
ATOM 1321 O O . GLN A 1 168 ? 37.669 3.180 -7.770 1.00 53.47 168 GLN A O 1
ATOM 1326 N N . ARG A 1 169 ? 39.248 1.858 -8.695 1.00 45.94 169 ARG A N 1
ATOM 1327 C CA . ARG A 1 169 ? 38.862 0.623 -7.997 1.00 45.94 169 ARG A CA 1
ATOM 1328 C C . ARG A 1 169 ? 38.952 0.837 -6.475 1.00 45.94 169 ARG A C 1
ATOM 1330 O O . ARG A 1 169 ? 39.990 1.297 -6.002 1.00 45.94 169 ARG A O 1
ATOM 1337 N N . PRO A 1 170 ? 37.922 0.477 -5.688 1.00 52.22 170 PRO A N 1
ATOM 1338 C CA . PRO A 1 170 ? 38.017 0.552 -4.237 1.00 52.22 170 PRO A CA 1
ATOM 1339 C C . PRO A 1 170 ? 39.043 -0.470 -3.731 1.00 52.22 170 PRO A C 1
ATOM 1341 O O . PRO A 1 170 ? 38.936 -1.664 -4.014 1.00 52.22 170 PRO A O 1
ATOM 1344 N N . LEU A 1 171 ? 40.041 0.005 -2.983 1.00 48.66 171 LEU A N 1
ATOM 1345 C CA . LEU A 1 171 ? 41.046 -0.844 -2.348 1.00 48.66 171 LEU A CA 1
ATOM 1346 C C . LEU A 1 171 ? 40.495 -1.429 -1.043 1.00 48.66 171 LEU A C 1
ATOM 1348 O O . LEU A 1 171 ? 40.022 -0.711 -0.164 1.00 48.66 171 LEU A O 1
ATOM 1352 N N . TYR A 1 172 ? 40.579 -2.752 -0.929 1.00 46.41 172 TYR A N 1
ATOM 1353 C CA . TYR A 1 172 ? 40.241 -3.510 0.275 1.00 46.41 172 TYR A CA 1
ATOM 1354 C C . TYR A 1 172 ? 41.451 -3.528 1.227 1.00 46.41 172 TYR A C 1
ATOM 1356 O O . TYR A 1 172 ? 42.576 -3.693 0.742 1.00 46.41 172 TYR A O 1
ATOM 1364 N N . PRO A 1 173 ? 41.288 -3.402 2.559 1.00 55.09 173 PRO A N 1
ATOM 1365 C CA . PRO A 1 173 ? 42.423 -3.424 3.472 1.00 55.09 173 PRO A CA 1
ATOM 1366 C C . PRO A 1 173 ? 42.951 -4.861 3.573 1.00 55.09 173 PRO A C 1
ATOM 1368 O O . PRO A 1 173 ? 42.408 -5.708 4.277 1.00 55.09 173 PRO A O 1
ATOM 1371 N N . SER A 1 174 ? 43.996 -5.156 2.804 1.00 53.03 174 SER A N 1
ATOM 1372 C CA . SER A 1 174 ? 44.703 -6.434 2.834 1.00 53.03 174 SER A CA 1
ATOM 1373 C C . SER A 1 174 ? 45.827 -6.364 3.863 1.00 53.03 174 SER A C 1
ATOM 1375 O O . SER A 1 174 ? 46.680 -5.484 3.800 1.00 53.03 174 SER A O 1
ATOM 1377 N N . SER A 1 175 ? 45.864 -7.315 4.794 1.00 53.56 175 SER A N 1
ATOM 1378 C CA . SER A 1 175 ? 46.880 -7.420 5.850 1.00 53.56 175 SER A CA 1
ATOM 1379 C C . SER A 1 175 ? 48.243 -7.953 5.371 1.00 53.56 175 SER A C 1
ATOM 1381 O O . SER A 1 175 ? 49.083 -8.330 6.187 1.00 53.56 175 SER A O 1
ATOM 1383 N N . LYS A 1 176 ? 48.506 -8.000 4.057 1.00 57.84 176 LYS A N 1
ATOM 1384 C CA . LYS A 1 176 ? 49.789 -8.463 3.503 1.00 57.84 176 LYS A CA 1
ATOM 1385 C C . LYS A 1 176 ? 50.729 -7.297 3.188 1.00 57.84 176 LYS A C 1
ATOM 1387 O O . LYS A 1 176 ? 50.421 -6.439 2.371 1.00 57.84 176 LYS A O 1
ATOM 1392 N N . THR A 1 177 ? 51.935 -7.346 3.751 1.00 58.66 177 THR A N 1
ATOM 1393 C CA . THR A 1 177 ? 53.018 -6.343 3.637 1.00 58.66 177 THR A CA 1
ATOM 1394 C C . THR A 1 177 ? 53.687 -6.239 2.259 1.00 58.66 177 THR A C 1
ATOM 1396 O O . THR A 1 177 ? 54.639 -5.482 2.091 1.00 58.66 177 THR A O 1
ATOM 1399 N N . ARG A 1 178 ? 53.197 -6.959 1.244 1.00 64.94 178 ARG A N 1
ATOM 1400 C CA . ARG A 1 178 ? 53.590 -6.763 -0.158 1.00 64.94 178 ARG A CA 1
ATOM 1401 C C . ARG A 1 178 ? 52.348 -6.603 -1.018 1.00 64.94 178 ARG A C 1
ATOM 1403 O O . ARG A 1 178 ? 51.694 -7.586 -1.364 1.00 64.94 178 ARG A O 1
ATOM 1410 N N . ALA A 1 179 ? 52.061 -5.358 -1.376 1.00 59.09 179 ALA A N 1
ATOM 1411 C CA . ALA A 1 179 ? 51.164 -5.039 -2.471 1.00 59.09 179 ALA A CA 1
ATOM 1412 C C . ALA A 1 179 ? 51.850 -5.462 -3.778 1.00 59.09 179 ALA A C 1
ATOM 1414 O O . ALA A 1 179 ? 52.903 -4.932 -4.130 1.00 59.09 179 ALA A O 1
ATOM 1415 N N . LYS A 1 180 ? 51.300 -6.470 -4.463 1.00 71.69 180 LYS A N 1
ATOM 1416 C CA . LYS A 1 180 ? 51.682 -6.750 -5.847 1.00 71.69 180 LYS A CA 1
ATOM 1417 C C . LYS A 1 180 ? 50.898 -5.786 -6.728 1.00 71.69 180 LYS A C 1
ATOM 1419 O O . LYS A 1 180 ? 49.676 -5.724 -6.627 1.00 71.69 180 LYS A O 1
ATOM 1424 N N . ASP A 1 181 ? 51.624 -5.010 -7.518 1.00 74.06 181 ASP A N 1
ATOM 1425 C CA . ASP A 1 181 ? 51.068 -3.942 -8.338 1.00 74.06 181 ASP A CA 1
ATOM 1426 C C . ASP A 1 181 ? 50.415 -4.543 -9.592 1.00 74.06 181 ASP A C 1
ATOM 1428 O O . ASP A 1 181 ? 51.088 -4.908 -10.559 1.00 74.06 181 ASP A O 1
ATOM 1432 N N . TRP A 1 182 ? 49.101 -4.761 -9.523 1.00 70.19 182 TRP A N 1
ATOM 1433 C CA . TRP A 1 182 ? 48.336 -5.446 -10.569 1.00 70.19 182 TRP A CA 1
ATOM 1434 C C . TRP A 1 182 ? 48.197 -4.611 -11.840 1.00 70.19 182 TRP A C 1
ATOM 1436 O O . TRP A 1 182 ? 48.115 -5.191 -12.916 1.00 70.19 182 TRP A O 1
ATOM 1446 N N . ASP A 1 183 ? 48.255 -3.281 -11.736 1.00 76.06 183 ASP A N 1
ATOM 1447 C CA . ASP A 1 183 ? 48.205 -2.386 -12.899 1.00 76.06 183 ASP A CA 1
ATOM 1448 C C . ASP A 1 183 ? 49.473 -2.523 -13.755 1.00 76.06 183 ASP A C 1
ATOM 1450 O O . ASP A 1 183 ? 49.421 -2.476 -14.984 1.00 76.06 183 ASP A O 1
ATOM 1454 N N . LYS A 1 184 ? 50.621 -2.776 -13.111 1.00 77.94 184 LYS A N 1
ATOM 1455 C CA . LYS A 1 184 ? 51.880 -3.061 -13.803 1.00 77.94 184 LYS A CA 1
ATOM 1456 C C . LYS A 1 184 ? 51.855 -4.436 -14.469 1.00 77.94 184 LYS A C 1
ATOM 1458 O O . LYS A 1 184 ? 52.285 -4.545 -15.608 1.00 77.94 184 LYS A O 1
ATOM 1463 N N . LEU A 1 185 ? 51.303 -5.448 -13.794 1.00 70.56 185 LEU A N 1
ATOM 1464 C CA . LEU A 1 185 ? 51.128 -6.789 -14.361 1.00 70.56 185 LEU A CA 1
ATOM 1465 C C . LEU A 1 185 ? 50.162 -6.772 -15.555 1.00 70.56 185 LEU A C 1
ATOM 1467 O O . LEU A 1 185 ? 50.437 -7.406 -16.561 1.00 70.56 185 LEU A O 1
ATOM 1471 N N . GLU A 1 186 ? 49.060 -6.023 -15.472 1.00 70.44 186 GLU A N 1
ATOM 1472 C CA . GLU A 1 186 ? 48.109 -5.868 -16.578 1.00 70.44 186 GLU A CA 1
ATOM 1473 C C . GLU A 1 186 ? 48.764 -5.150 -17.764 1.00 70.44 186 GLU A C 1
ATOM 1475 O O . GLU A 1 186 ? 48.598 -5.577 -18.900 1.00 70.44 186 GLU A O 1
ATOM 1480 N N . ALA A 1 187 ? 49.563 -4.106 -17.522 1.00 79.31 187 ALA A N 1
ATOM 1481 C CA . ALA A 1 187 ? 50.315 -3.426 -18.576 1.00 79.31 187 ALA A CA 1
ATOM 1482 C C . ALA A 1 187 ? 51.394 -4.317 -19.218 1.00 79.31 187 ALA A C 1
ATOM 1484 O O . ALA A 1 187 ? 51.631 -4.210 -20.420 1.00 79.31 187 ALA A O 1
ATOM 1485 N N . GLU A 1 188 ? 52.031 -5.185 -18.433 1.00 76.31 188 GLU A N 1
ATOM 1486 C CA . GLU A 1 188 ? 53.055 -6.129 -18.888 1.00 76.31 188 GLU A CA 1
ATOM 1487 C C . GLU A 1 188 ? 52.420 -7.269 -19.694 1.00 76.31 188 GLU A C 1
ATOM 1489 O O . GLU A 1 188 ? 52.848 -7.495 -20.817 1.00 76.31 188 GLU A O 1
ATOM 1494 N N . VAL A 1 189 ? 51.296 -7.837 -19.237 1.00 71.94 189 VAL A N 1
ATOM 1495 C CA . VAL A 1 189 ? 50.495 -8.824 -19.988 1.00 71.94 189 VAL A CA 1
ATOM 1496 C C . VAL A 1 189 ? 49.927 -8.227 -21.272 1.00 71.94 189 VAL A C 1
ATOM 1498 O O . VAL A 1 189 ? 49.958 -8.873 -22.301 1.00 71.94 189 VAL A O 1
ATOM 1501 N N . LYS A 1 190 ? 49.460 -6.974 -21.278 1.00 68.75 190 LYS A N 1
ATOM 1502 C CA . LYS A 1 190 ? 48.936 -6.326 -22.499 1.00 68.75 190 LYS A CA 1
ATOM 1503 C C . LYS A 1 190 ? 50.028 -5.970 -23.507 1.00 68.75 190 LYS A C 1
ATOM 1505 O O . LYS A 1 190 ? 49.749 -5.760 -24.689 1.00 68.75 190 LYS A O 1
ATOM 1510 N N . LYS A 1 191 ? 51.257 -5.795 -23.018 1.00 71.19 191 LYS A N 1
ATOM 1511 C CA . LYS A 1 191 ? 52.446 -5.592 -23.842 1.00 71.19 191 LYS A CA 1
ATOM 1512 C C . LYS A 1 191 ? 52.940 -6.935 -24.376 1.00 71.19 191 LYS A C 1
ATOM 1514 O O . LYS A 1 191 ? 53.214 -7.012 -25.564 1.00 71.19 191 LYS A O 1
ATOM 1519 N N . GLU A 1 192 ? 52.925 -7.979 -23.553 1.00 58.78 192 GLU A N 1
ATOM 1520 C CA . GLU A 1 192 ? 53.165 -9.365 -23.958 1.00 58.78 192 GLU A CA 1
ATOM 1521 C C . GLU A 1 192 ? 52.098 -9.858 -24.942 1.00 58.78 192 GLU A C 1
ATOM 1523 O O . GLU A 1 192 ? 52.478 -10.389 -25.958 1.00 58.78 192 GLU A O 1
ATOM 1528 N N . GLU A 1 193 ? 50.805 -9.565 -24.794 1.00 53.44 193 GLU A N 1
ATOM 1529 C CA . GLU A 1 193 ? 49.756 -9.891 -25.785 1.00 53.44 193 GLU A CA 1
ATOM 1530 C C . GLU A 1 193 ? 49.907 -9.114 -27.108 1.00 53.44 193 GLU A C 1
ATOM 1532 O O . GLU A 1 193 ? 49.358 -9.501 -28.140 1.00 53.44 193 GLU A O 1
ATOM 1537 N N . LYS A 1 194 ? 50.609 -7.973 -27.090 1.00 55.12 194 LYS A N 1
ATOM 1538 C CA . LYS A 1 194 ? 50.945 -7.204 -28.300 1.00 55.12 194 LYS A CA 1
ATOM 1539 C C . LYS A 1 194 ? 52.230 -7.693 -28.968 1.00 55.12 194 LYS A C 1
ATOM 1541 O O . LYS A 1 194 ? 52.323 -7.597 -30.191 1.00 55.12 194 LYS A O 1
ATOM 1546 N N . ASP A 1 195 ? 53.193 -8.157 -28.173 1.00 49.28 195 ASP A N 1
ATOM 1547 C CA . ASP A 1 195 ? 54.497 -8.667 -28.611 1.00 49.28 195 ASP A CA 1
ATOM 1548 C C . ASP A 1 195 ? 54.483 -10.192 -28.853 1.00 49.28 195 ASP A C 1
ATOM 1550 O O . ASP A 1 195 ? 55.338 -10.707 -29.580 1.00 49.28 195 ASP A O 1
ATOM 1554 N N . GLU A 1 196 ? 53.482 -10.911 -28.334 1.00 51.75 196 GLU A N 1
ATOM 1555 C CA . GLU A 1 196 ? 53.071 -12.247 -28.754 1.00 51.75 196 GLU A CA 1
ATOM 1556 C C . GLU A 1 196 ? 52.555 -12.097 -30.177 1.00 51.75 196 GLU A C 1
ATOM 1558 O O . GLU A 1 196 ? 51.388 -11.816 -30.459 1.00 51.75 196 GLU A O 1
ATOM 1563 N N . ARG A 1 197 ? 53.508 -12.228 -31.101 1.00 49.59 197 ARG A N 1
ATOM 1564 C CA . ARG A 1 197 ? 53.272 -12.555 -32.495 1.00 49.59 197 ARG A CA 1
ATOM 1565 C C . ARG A 1 197 ? 52.067 -13.484 -32.564 1.00 49.59 197 ARG A C 1
ATOM 1567 O O . ARG A 1 197 ? 52.111 -14.604 -32.064 1.00 49.59 197 ARG A O 1
ATOM 1574 N N . LEU A 1 198 ? 51.004 -12.998 -33.197 1.00 53.31 198 LEU A N 1
ATOM 1575 C CA . LEU A 1 198 ? 49.923 -13.814 -33.732 1.00 53.31 198 LEU A CA 1
ATOM 1576 C C . LEU A 1 198 ? 50.540 -14.766 -34.774 1.00 53.31 198 LEU A C 1
ATOM 1578 O O . LEU A 1 198 ? 50.408 -14.542 -35.971 1.00 53.31 198 LEU A O 1
ATOM 1582 N N . ASP A 1 199 ? 51.300 -15.769 -34.343 1.00 51.09 199 ASP A N 1
ATOM 1583 C CA . ASP A 1 199 ? 51.958 -16.705 -35.241 1.00 51.09 199 ASP A CA 1
ATOM 1584 C C 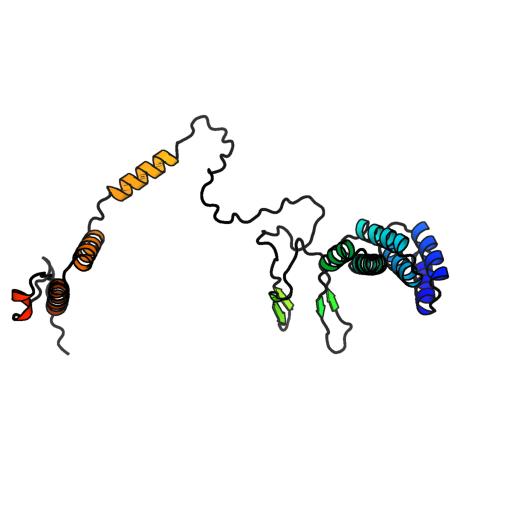. ASP A 1 199 ? 50.892 -17.623 -35.847 1.00 51.09 199 ASP A C 1
ATOM 1586 O O . ASP A 1 199 ? 50.170 -18.337 -35.149 1.00 51.09 199 ASP A O 1
ATOM 1590 N N . GLY A 1 200 ? 50.776 -17.548 -37.175 1.00 63.09 200 GLY A N 1
ATOM 1591 C CA . GLY A 1 200 ? 49.886 -18.365 -37.994 1.00 63.09 200 GLY A CA 1
ATOM 1592 C C . GLY A 1 200 ? 48.815 -17.569 -38.745 1.00 63.09 200 GLY A C 1
ATOM 1593 O O . GLY A 1 200 ? 48.962 -16.384 -39.059 1.00 63.09 200 GLY A O 1
ATOM 1594 N N . ASP A 1 201 ? 47.705 -18.241 -39.041 1.00 59.19 201 ASP A N 1
ATOM 1595 C CA . ASP A 1 201 ? 46.668 -17.771 -39.968 1.00 59.19 201 ASP A CA 1
ATOM 1596 C C . ASP A 1 201 ? 45.960 -16.482 -39.513 1.00 59.19 201 ASP A C 1
ATOM 1598 O O . ASP A 1 201 ? 45.415 -15.740 -40.329 1.00 59.19 201 ASP A O 1
ATOM 1602 N N . ALA A 1 202 ? 45.978 -16.166 -38.215 1.00 68.06 202 ALA A N 1
ATOM 1603 C CA . ALA A 1 202 ? 45.323 -14.978 -37.668 1.00 68.06 202 ALA A CA 1
ATOM 1604 C C . ALA A 1 202 ? 46.048 -13.666 -38.026 1.00 68.06 202 ALA A C 1
ATOM 1606 O O . ALA A 1 202 ? 45.385 -12.675 -38.349 1.00 68.06 202 ALA A O 1
ATOM 1607 N N . ALA A 1 203 ? 47.388 -13.646 -38.021 1.00 71.00 203 ALA A N 1
ATOM 1608 C CA . ALA A 1 203 ? 48.149 -12.488 -38.495 1.00 71.00 203 ALA A CA 1
ATOM 1609 C C . ALA A 1 203 ? 48.019 -12.310 -40.008 1.00 71.00 203 ALA A C 1
ATOM 1611 O O . ALA A 1 203 ? 47.839 -11.183 -40.470 1.00 71.00 203 ALA A O 1
ATOM 1612 N N . LEU A 1 204 ? 48.040 -13.412 -40.764 1.00 70.00 204 LEU A N 1
ATOM 1613 C CA . LEU A 1 204 ? 47.823 -13.402 -42.212 1.00 70.00 204 LEU A CA 1
ATOM 1614 C C . LEU A 1 204 ? 46.445 -12.837 -42.558 1.00 70.00 204 LEU A C 1
ATOM 1616 O O . LEU A 1 204 ? 46.336 -11.889 -43.332 1.00 70.00 204 LEU A O 1
ATOM 1620 N N . ASN A 1 205 ? 45.393 -13.327 -41.904 1.00 77.56 205 ASN A N 1
ATOM 1621 C CA . ASN A 1 205 ? 44.037 -12.823 -42.104 1.00 77.56 205 ASN A CA 1
ATOM 1622 C C . ASN A 1 205 ? 43.904 -11.340 -41.739 1.00 77.56 205 ASN A C 1
ATOM 1624 O O . ASN A 1 205 ? 43.181 -10.601 -42.408 1.00 77.56 205 ASN A O 1
ATOM 1628 N N . LYS A 1 206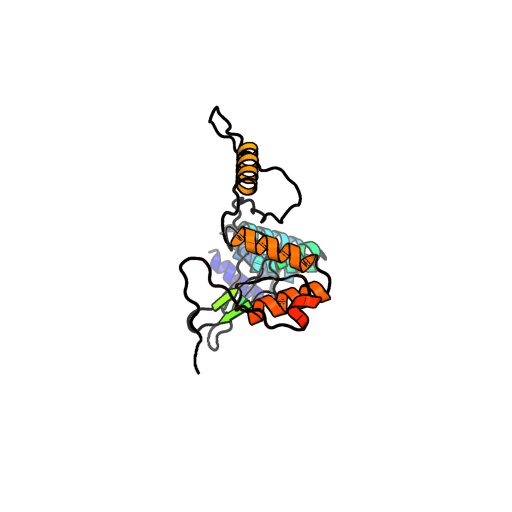 ? 44.613 -10.872 -40.708 1.00 80.50 206 LYS A N 1
ATOM 1629 C CA . LYS A 1 206 ? 44.643 -9.447 -40.361 1.00 80.50 206 LYS A CA 1
ATOM 1630 C C . LYS A 1 206 ? 45.360 -8.620 -41.432 1.00 80.50 206 LYS A C 1
ATOM 1632 O O . LYS A 1 206 ? 44.817 -7.610 -41.867 1.00 80.50 206 LYS A O 1
ATOM 1637 N N . MET A 1 207 ? 46.508 -9.090 -41.916 1.00 81.00 207 MET A N 1
ATOM 1638 C CA . MET A 1 207 ? 47.250 -8.462 -43.010 1.00 81.00 207 MET A CA 1
ATOM 1639 C C . MET A 1 207 ? 46.398 -8.359 -44.286 1.00 81.00 207 MET A C 1
ATOM 1641 O O . MET A 1 207 ? 46.340 -7.294 -44.895 1.00 81.00 207 MET A O 1
ATOM 1645 N N . PHE A 1 208 ? 45.666 -9.415 -44.659 1.00 77.19 208 PHE A N 1
ATOM 1646 C CA . PHE A 1 208 ? 44.774 -9.384 -45.824 1.00 77.19 208 PHE A CA 1
ATOM 1647 C C . PHE A 1 208 ? 43.614 -8.399 -45.663 1.00 77.19 208 PHE A C 1
ATOM 1649 O O . PHE A 1 208 ? 43.254 -7.715 -46.622 1.00 77.19 208 PHE A O 1
ATOM 1656 N N . ARG A 1 209 ? 43.046 -8.280 -44.457 1.00 81.44 209 ARG A N 1
ATOM 1657 C CA . ARG A 1 209 ? 41.990 -7.295 -44.177 1.00 81.44 209 ARG A CA 1
ATOM 1658 C C . ARG A 1 209 ? 42.49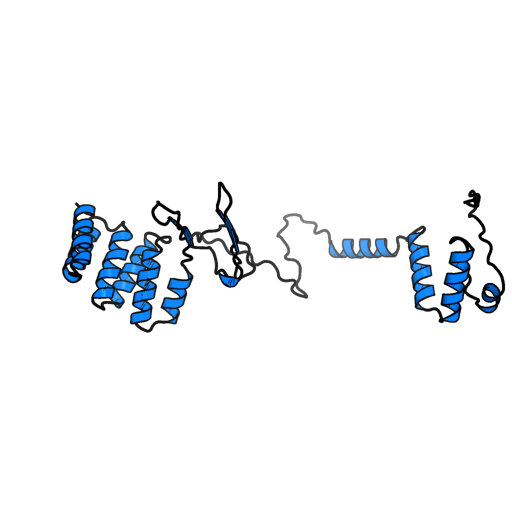6 -5.868 -44.331 1.00 81.44 209 ARG A C 1
ATOM 1660 O O . ARG A 1 209 ? 41.808 -5.063 -44.955 1.00 81.44 209 ARG A O 1
ATOM 1667 N N . ASP A 1 210 ? 43.685 -5.579 -43.817 1.00 85.25 210 ASP A N 1
ATOM 1668 C CA . ASP A 1 210 ? 44.282 -4.247 -43.906 1.00 85.25 210 ASP A CA 1
ATOM 1669 C C . ASP A 1 210 ? 44.642 -3.894 -45.361 1.00 85.25 210 ASP A C 1
ATOM 1671 O O . ASP A 1 210 ? 44.399 -2.770 -45.805 1.00 85.25 210 ASP A O 1
ATOM 1675 N N . ILE A 1 211 ? 45.144 -4.858 -46.142 1.00 84.19 211 ILE A N 1
ATOM 1676 C CA . ILE A 1 211 ? 45.425 -4.672 -47.574 1.00 84.19 211 ILE A CA 1
ATOM 1677 C C . ILE A 1 211 ? 44.127 -4.429 -48.359 1.00 84.19 211 ILE A C 1
ATOM 1679 O O . ILE A 1 211 ? 44.070 -3.506 -49.166 1.00 84.19 211 ILE A O 1
ATOM 1683 N N . TYR A 1 212 ? 43.062 -5.196 -48.103 1.00 82.94 212 TYR A N 1
ATOM 1684 C CA . TYR A 1 212 ? 41.786 -5.041 -48.810 1.00 82.94 212 TYR A CA 1
ATOM 1685 C C . TYR A 1 212 ? 41.069 -3.726 -48.466 1.00 82.94 212 TYR A C 1
ATOM 1687 O O . TYR A 1 212 ? 40.438 -3.120 -49.332 1.00 82.94 212 TYR A O 1
ATOM 1695 N N . GLN A 1 213 ? 41.169 -3.266 -47.213 1.00 84.94 213 GLN A N 1
ATOM 1696 C CA . GLN A 1 213 ? 40.589 -1.992 -46.775 1.00 84.94 213 GLN A CA 1
ATOM 1697 C C . GLN A 1 213 ? 41.255 -0.784 -47.436 1.00 84.94 213 GLN A C 1
ATOM 1699 O O . GLN A 1 213 ? 40.567 0.182 -47.757 1.00 84.94 213 GLN A O 1
ATOM 1704 N N . ASN A 1 214 ? 42.568 -0.853 -47.660 1.00 84.62 214 ASN A N 1
ATOM 1705 C CA . ASN A 1 214 ? 43.345 0.238 -48.247 1.00 84.62 214 ASN A CA 1
ATOM 1706 C C . ASN A 1 214 ? 43.519 0.120 -49.775 1.00 84.62 214 ASN A C 1
ATOM 1708 O O . ASN A 1 214 ? 44.185 0.959 -50.372 1.00 84.62 214 ASN A O 1
ATOM 1712 N N . ALA A 1 215 ? 42.945 -0.905 -50.412 1.00 83.12 215 ALA A N 1
ATOM 1713 C CA . ALA A 1 215 ? 43.097 -1.161 -51.841 1.00 83.12 215 ALA A CA 1
ATOM 1714 C C . ALA A 1 215 ? 42.127 -0.341 -52.713 1.00 83.12 215 ALA A C 1
ATOM 1716 O O . ALA A 1 215 ? 40.935 -0.186 -52.402 1.00 83.12 215 ALA A O 1
ATOM 1717 N N . ASP A 1 216 ? 42.625 0.097 -53.870 1.00 85.06 216 ASP A N 1
ATOM 1718 C CA . ASP A 1 216 ? 41.819 0.689 -54.938 1.00 85.06 216 ASP A CA 1
ATOM 1719 C C . ASP A 1 216 ? 40.809 -0.328 -55.502 1.00 85.06 216 ASP A C 1
ATOM 1721 O O . ASP A 1 216 ? 40.942 -1.542 -55.328 1.00 85.06 216 ASP A O 1
ATOM 1725 N N . GLU A 1 217 ? 39.760 0.147 -56.175 1.00 84.25 217 GLU A N 1
ATOM 1726 C CA . GLU A 1 217 ? 38.668 -0.722 -56.637 1.00 84.25 217 GLU A CA 1
ATOM 1727 C C . GLU A 1 217 ? 39.144 -1.805 -57.624 1.00 84.25 217 GLU A C 1
ATOM 1729 O O . GLU A 1 217 ? 38.733 -2.962 -57.517 1.00 84.25 217 GLU A O 1
ATOM 1734 N N . ASP A 1 218 ? 40.078 -1.469 -58.517 1.00 85.12 218 ASP A N 1
ATOM 1735 C CA . ASP A 1 218 ? 40.688 -2.425 -59.448 1.00 85.12 218 ASP A CA 1
ATOM 1736 C C . ASP A 1 218 ? 41.565 -3.461 -58.726 1.00 85.12 218 ASP A C 1
ATOM 1738 O O . ASP A 1 218 ? 41.549 -4.641 -59.079 1.00 85.12 218 ASP A O 1
ATOM 1742 N N . MET A 1 219 ? 42.267 -3.060 -57.661 1.00 83.94 219 MET A N 1
ATOM 1743 C CA . MET A 1 219 ? 43.053 -3.978 -56.829 1.00 83.94 219 MET A CA 1
ATOM 1744 C C . MET A 1 219 ? 42.145 -4.943 -56.061 1.00 83.94 219 MET A C 1
ATOM 1746 O O . MET A 1 219 ? 42.428 -6.137 -55.997 1.00 83.94 219 MET A O 1
ATOM 1750 N N . ARG A 1 220 ? 41.011 -4.465 -55.531 1.00 86.31 220 ARG A N 1
ATOM 1751 C CA . ARG A 1 220 ? 40.017 -5.326 -54.864 1.00 86.31 220 ARG A CA 1
ATOM 1752 C C . ARG A 1 220 ? 39.407 -6.339 -55.825 1.00 86.31 220 ARG A C 1
ATOM 1754 O O . ARG A 1 220 ? 39.248 -7.506 -55.464 1.00 86.31 220 ARG A O 1
ATOM 1761 N N . ARG A 1 221 ? 39.116 -5.920 -57.061 1.00 86.56 221 ARG A N 1
ATOM 1762 C CA . ARG A 1 221 ? 38.645 -6.821 -58.122 1.00 86.56 221 ARG A CA 1
ATOM 1763 C C . ARG A 1 221 ? 39.702 -7.871 -58.467 1.00 86.56 221 ARG A C 1
ATOM 1765 O O . ARG A 1 221 ? 39.353 -9.045 -58.583 1.00 86.56 221 ARG A O 1
ATOM 1772 N N . ALA A 1 222 ? 40.975 -7.481 -58.561 1.00 87.44 222 ALA A N 1
ATOM 1773 C CA . ALA A 1 222 ? 42.091 -8.400 -58.805 1.00 87.44 222 ALA A CA 1
ATOM 1774 C C . ALA A 1 222 ? 42.218 -9.451 -57.705 1.00 87.44 222 ALA A C 1
ATOM 1776 O O . ALA A 1 222 ? 42.227 -10.646 -57.998 1.00 87.44 222 ALA A O 1
ATOM 1777 N N . MET A 1 223 ? 42.191 -8.996 -56.453 1.00 85.75 223 MET A N 1
ATOM 1778 C CA . MET A 1 223 ? 42.281 -9.837 -55.266 1.00 85.75 223 MET A CA 1
ATOM 1779 C C . MET A 1 223 ? 41.134 -10.845 -55.189 1.00 85.75 223 MET A C 1
ATOM 1781 O O . MET A 1 223 ? 41.369 -12.034 -54.990 1.00 85.75 223 MET A O 1
ATOM 1785 N N . MET A 1 224 ? 39.889 -10.400 -55.387 1.00 82.44 224 MET A N 1
ATOM 1786 C CA . MET A 1 224 ? 38.733 -11.300 -55.362 1.00 82.44 224 MET A CA 1
ATOM 1787 C C . MET A 1 224 ? 38.783 -12.320 -56.500 1.00 82.44 224 MET A C 1
ATOM 1789 O O . MET A 1 224 ? 38.533 -13.501 -56.266 1.00 82.44 224 MET A O 1
ATOM 1793 N N . LYS A 1 225 ? 39.122 -11.890 -57.722 1.00 85.50 225 LYS A N 1
ATOM 1794 C CA . LYS A 1 225 ? 39.183 -12.788 -58.879 1.00 85.50 225 LYS A CA 1
ATOM 1795 C C . LYS A 1 225 ? 40.284 -13.836 -58.711 1.00 85.50 225 LYS A C 1
ATOM 1797 O O . LYS A 1 225 ? 40.010 -15.020 -58.878 1.00 85.50 225 LYS A O 1
ATOM 1802 N N . SER A 1 226 ? 41.495 -13.428 -58.321 1.00 85.56 226 SER A N 1
ATOM 1803 C CA . SER A 1 226 ? 42.606 -14.363 -58.122 1.00 85.56 226 SER A CA 1
ATOM 1804 C C . SER A 1 226 ? 42.322 -15.336 -56.982 1.00 85.56 226 SER A C 1
ATOM 1806 O O . SER A 1 226 ? 42.607 -16.522 -57.114 1.00 85.56 226 SER A O 1
ATOM 1808 N N . PHE A 1 227 ? 41.719 -14.863 -55.887 1.00 83.88 227 PHE A N 1
ATOM 1809 C CA . PHE A 1 227 ? 41.386 -15.700 -54.737 1.00 83.88 227 PHE A CA 1
ATOM 1810 C C . PHE A 1 227 ? 40.336 -16.758 -55.095 1.00 83.88 227 PHE A C 1
ATOM 1812 O O . PHE A 1 227 ? 40.504 -17.928 -54.766 1.00 83.88 227 PHE A O 1
ATOM 1819 N N . VAL A 1 228 ? 39.280 -16.376 -55.820 1.00 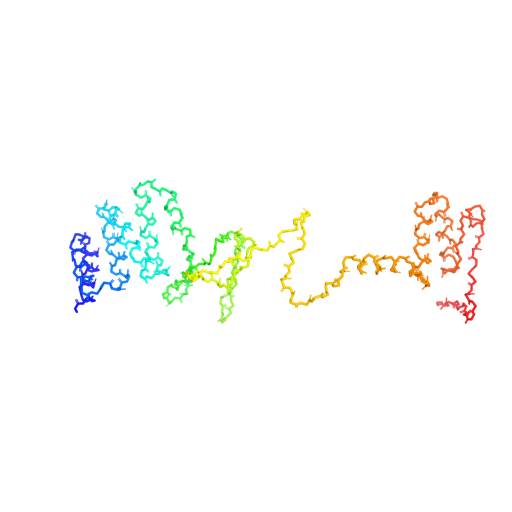82.50 228 VAL A N 1
ATOM 1820 C CA . VAL A 1 228 ? 38.222 -17.308 -56.239 1.00 82.50 228 VAL A CA 1
ATOM 1821 C C . VAL A 1 228 ? 38.736 -18.312 -57.274 1.00 82.50 228 VAL A C 1
ATOM 1823 O O . VAL A 1 228 ? 38.469 -19.505 -57.147 1.00 82.50 228 VAL A O 1
ATOM 1826 N N . GLU A 1 229 ? 39.502 -17.870 -58.275 1.00 83.50 229 GLU A N 1
ATOM 1827 C CA . GLU A 1 229 ? 40.014 -18.762 -59.326 1.00 83.50 229 GLU A CA 1
ATOM 1828 C C . GLU A 1 229 ? 41.083 -19.736 -58.816 1.00 83.50 229 GLU A C 1
ATOM 1830 O O . GLU A 1 229 ? 41.125 -20.887 -59.254 1.00 83.50 229 GLU A O 1
ATOM 1835 N N . SER A 1 230 ? 41.888 -19.307 -57.841 1.00 78.88 230 SER A N 1
ATOM 1836 C CA . SER A 1 230 ? 42.926 -20.133 -57.219 1.00 78.88 230 SER A CA 1
ATOM 1837 C C . SER A 1 230 ? 42.431 -20.983 -56.047 1.00 78.88 230 SER A C 1
ATOM 1839 O O . SER A 1 230 ? 43.238 -21.628 -55.389 1.00 78.88 230 SER A O 1
ATOM 1841 N N . SER A 1 231 ? 41.121 -21.013 -55.765 1.00 73.75 231 SER A N 1
ATOM 1842 C CA . SER A 1 231 ? 40.557 -21.723 -54.600 1.00 73.75 231 SER A CA 1
ATOM 1843 C C . SER A 1 231 ? 41.164 -21.282 -53.257 1.00 73.75 231 SER A C 1
ATOM 1845 O O . SER A 1 231 ? 41.286 -22.071 -52.324 1.00 73.75 231 SER A O 1
ATOM 1847 N N . GLY A 1 232 ? 41.542 -20.006 -53.159 1.00 74.50 232 GLY A N 1
ATOM 1848 C CA . GLY A 1 232 ? 42.028 -19.371 -51.939 1.00 74.50 232 GLY A CA 1
ATOM 1849 C C . GLY A 1 232 ? 43.534 -19.461 -51.692 1.00 74.50 232 GLY A C 1
ATOM 1850 O O . GLY A 1 232 ? 43.988 -19.031 -50.635 1.00 74.50 232 GLY A O 1
ATOM 1851 N N . THR A 1 233 ? 44.321 -19.985 -52.639 1.00 75.50 233 THR A N 1
ATOM 1852 C CA . THR A 1 233 ? 45.768 -20.185 -52.444 1.00 75.50 233 THR A CA 1
ATOM 1853 C C . THR A 1 233 ? 46.637 -19.041 -52.974 1.00 75.50 233 THR A C 1
ATOM 1855 O O . THR A 1 233 ? 47.777 -18.899 -52.544 1.00 75.50 233 THR A O 1
ATOM 1858 N N . VAL A 1 234 ? 46.143 -18.238 -53.927 1.00 77.94 234 VAL A N 1
ATOM 1859 C CA . VAL A 1 234 ? 46.919 -17.173 -54.591 1.00 77.94 234 VAL A CA 1
ATOM 1860 C C . VAL A 1 234 ? 46.172 -15.837 -54.532 1.00 77.94 234 VAL A C 1
ATOM 1862 O O . VAL A 1 234 ? 45.031 -15.712 -54.986 1.00 77.94 234 VAL A O 1
ATOM 1865 N N . LEU A 1 235 ? 46.850 -14.804 -54.024 1.00 82.88 235 LEU A N 1
ATOM 1866 C CA . LEU A 1 235 ? 46.360 -13.427 -54.012 1.00 82.88 235 LEU A CA 1
ATOM 1867 C C . LEU A 1 235 ? 47.249 -12.542 -54.891 1.00 82.88 235 LEU A C 1
ATOM 1869 O O . LEU A 1 235 ? 48.439 -12.409 -54.619 1.00 82.88 235 LEU A O 1
ATOM 1873 N N . SER A 1 236 ? 46.670 -11.921 -55.918 1.00 82.44 236 SER A N 1
ATOM 1874 C CA . SER A 1 236 ? 47.353 -10.944 -56.772 1.00 82.44 236 SER A CA 1
ATOM 1875 C C . SER A 1 236 ? 46.646 -9.593 -56.705 1.00 82.44 236 SER A C 1
ATOM 1877 O O . SER A 1 236 ? 45.419 -9.518 -56.620 1.00 82.44 236 SER A O 1
ATOM 1879 N N . THR A 1 237 ? 47.428 -8.516 -56.724 1.00 83.56 237 THR A N 1
ATOM 1880 C CA . THR A 1 237 ? 46.941 -7.134 -56.629 1.00 83.56 237 THR A CA 1
ATOM 1881 C C . THR A 1 237 ? 46.868 -6.428 -57.984 1.00 83.56 237 THR A C 1
ATOM 1883 O O . THR A 1 237 ? 46.296 -5.343 -58.071 1.00 83.56 237 THR A O 1
ATOM 1886 N N . ASP A 1 238 ? 47.395 -7.041 -59.048 1.00 85.19 238 ASP A N 1
ATOM 1887 C CA . ASP A 1 238 ? 47.565 -6.412 -60.359 1.00 85.19 238 ASP A CA 1
ATOM 1888 C C . ASP A 1 238 ? 46.463 -6.811 -61.346 1.00 85.19 238 ASP A C 1
ATOM 1890 O O . ASP A 1 238 ? 46.522 -7.840 -62.025 1.00 85.19 238 ASP A O 1
ATOM 1894 N N . TRP A 1 239 ? 45.453 -5.946 -61.492 1.00 82.75 239 TRP A N 1
ATOM 1895 C CA . TRP A 1 239 ? 44.300 -6.197 -62.371 1.00 82.75 239 TRP A CA 1
ATOM 1896 C C . TRP A 1 239 ? 44.672 -6.410 -63.845 1.00 82.75 239 TRP A C 1
ATOM 1898 O O . TRP A 1 239 ? 44.003 -7.159 -64.555 1.00 82.75 239 TRP A O 1
ATOM 1908 N N . LYS A 1 240 ? 45.760 -5.793 -64.320 1.00 82.62 240 LYS A N 1
ATOM 1909 C CA . LYS A 1 240 ? 46.216 -5.941 -65.713 1.00 82.62 240 LYS A CA 1
ATOM 1910 C C . LYS A 1 240 ? 46.639 -7.374 -66.043 1.00 82.62 240 LYS A C 1
ATOM 1912 O O . LYS A 1 240 ? 46.476 -7.805 -67.184 1.00 82.62 240 LYS A O 1
ATOM 1917 N N . GLU A 1 241 ? 47.139 -8.118 -65.061 1.00 77.25 241 GLU A N 1
ATOM 1918 C CA . GLU A 1 241 ? 47.601 -9.491 -65.257 1.00 77.25 241 GLU A CA 1
ATOM 1919 C C . GLU A 1 241 ? 46.465 -10.498 -65.071 1.00 77.25 241 GLU A C 1
ATOM 1921 O O . GLU A 1 241 ? 46.225 -11.336 -65.944 1.00 77.25 241 GLU A O 1
ATOM 1926 N N . VAL A 1 242 ? 45.712 -10.372 -63.974 1.00 80.75 242 VAL A N 1
ATOM 1927 C CA . VAL A 1 242 ? 44.638 -11.319 -63.626 1.00 80.75 242 VAL A CA 1
ATOM 1928 C C . VAL A 1 242 ? 43.319 -11.035 -64.337 1.00 80.75 242 VAL A C 1
ATOM 1930 O O . VAL A 1 242 ? 42.447 -11.896 -64.408 1.00 80.75 242 VAL A O 1
ATOM 1933 N N . GLY A 1 243 ? 43.140 -9.842 -64.904 1.00 75.75 243 GLY A N 1
ATOM 1934 C CA . GLY A 1 243 ? 41.938 -9.489 -65.655 1.00 75.75 243 GLY A CA 1
ATOM 1935 C C . GLY A 1 243 ? 41.761 -10.350 -66.908 1.00 75.75 243 GLY A C 1
ATOM 1936 O O . GLY A 1 243 ? 40.643 -10.776 -67.200 1.00 75.75 243 GLY A O 1
ATOM 1937 N N . SER A 1 244 ? 42.861 -10.668 -67.600 1.00 77.00 244 SER A N 1
ATOM 1938 C CA . SER A 1 244 ? 42.857 -11.397 -68.878 1.00 77.00 244 SER A CA 1
ATOM 1939 C C . SER A 1 244 ? 43.240 -12.878 -68.770 1.00 77.00 244 SER A C 1
ATOM 1941 O O . SER A 1 244 ? 42.821 -13.668 -69.614 1.00 77.00 244 SER A O 1
ATOM 1943 N N . LYS A 1 245 ? 44.007 -13.271 -67.746 1.00 77.06 245 LYS A N 1
ATOM 1944 C CA . LYS A 1 245 ? 44.478 -14.651 -67.545 1.00 77.06 245 LYS A CA 1
ATOM 1945 C C . LYS A 1 245 ? 43.738 -15.325 -66.394 1.00 77.06 245 LYS A C 1
ATOM 1947 O O . LYS A 1 245 ? 43.337 -14.658 -65.446 1.00 77.06 245 LYS A O 1
ATOM 1952 N N . LYS A 1 246 ? 43.582 -16.649 -66.483 1.00 74.38 246 LYS A N 1
ATOM 1953 C CA . LYS A 1 246 ? 43.071 -17.467 -65.379 1.00 74.38 246 LYS A CA 1
ATOM 1954 C C . LYS A 1 246 ? 44.194 -17.716 -64.377 1.00 74.38 246 LYS A C 1
ATOM 1956 O O . LYS A 1 246 ? 45.285 -18.113 -64.786 1.00 74.38 246 LYS A O 1
ATOM 1961 N N . VAL A 1 247 ? 43.933 -17.486 -63.094 1.00 74.81 247 VAL A N 1
ATOM 1962 C CA . VAL A 1 247 ? 44.919 -17.725 -62.032 1.00 74.81 247 VAL A CA 1
ATOM 1963 C C . VAL A 1 247 ? 44.782 -19.162 -61.536 1.00 74.81 247 VAL A C 1
ATOM 1965 O O . VAL A 1 247 ? 43.777 -19.520 -60.927 1.00 74.81 247 VAL A O 1
ATOM 1968 N N . GLU A 1 248 ? 45.778 -20.002 -61.817 1.00 72.75 248 GLU A N 1
ATOM 1969 C CA . GLU A 1 248 ? 45.821 -21.373 -61.300 1.00 72.75 248 GLU A CA 1
ATOM 1970 C C . GLU A 1 248 ? 46.292 -21.380 -59.840 1.00 72.75 248 GLU A C 1
ATOM 1972 O O . GLU A 1 248 ? 47.224 -20.667 -59.466 1.00 72.75 248 GLU A O 1
ATOM 1977 N N . GLY A 1 249 ? 45.627 -22.173 -58.998 1.00 67.94 249 GLY A N 1
ATOM 1978 C CA . GLY A 1 249 ? 46.052 -22.366 -57.615 1.00 67.94 249 GLY A CA 1
ATOM 1979 C C . GLY A 1 249 ? 47.287 -23.261 -57.528 1.00 67.94 249 GLY A C 1
ATOM 1980 O O . GLY A 1 249 ? 47.382 -24.263 -58.237 1.00 67.94 249 GLY A O 1
ATOM 1981 N N . SER A 1 250 ? 48.210 -22.922 -56.632 1.00 67.06 250 SER A N 1
ATOM 1982 C CA . SER A 1 250 ? 49.307 -23.800 -56.221 1.00 67.06 250 SER A CA 1
ATOM 1983 C C . SER A 1 250 ? 49.035 -24.251 -54.795 1.00 67.06 250 SER A C 1
ATOM 1985 O O . SER A 1 250 ? 48.834 -23.416 -53.914 1.00 67.06 250 SER A O 1
ATOM 1987 N N . ALA A 1 251 ? 49.017 -25.562 -54.562 1.00 67.69 251 ALA A N 1
ATOM 1988 C CA . ALA A 1 251 ? 48.838 -26.091 -53.219 1.00 67.69 251 ALA A CA 1
ATOM 1989 C C . ALA A 1 251 ? 50.070 -25.770 -52.345 1.00 67.69 251 ALA A C 1
ATOM 1991 O O . ALA A 1 251 ? 51.195 -25.792 -52.857 1.00 67.69 251 ALA A O 1
ATOM 1992 N N . PRO A 1 252 ? 49.883 -25.478 -51.046 1.00 67.69 252 PRO A N 1
ATOM 1993 C CA . PRO A 1 252 ? 50.983 -25.385 -50.092 1.00 67.69 252 PRO A CA 1
ATOM 1994 C C . PRO A 1 252 ? 51.788 -26.689 -50.027 1.00 67.69 252 PRO A C 1
ATOM 1996 O O . PRO A 1 252 ? 51.262 -27.774 -50.283 1.00 67.69 252 PRO A O 1
ATOM 1999 N N . GLU A 1 253 ? 53.069 -26.582 -49.680 1.00 56.53 253 GLU A N 1
ATOM 2000 C CA . GLU A 1 253 ? 54.006 -27.708 -49.654 1.00 56.53 253 GLU A CA 1
ATOM 2001 C C . GLU A 1 253 ? 53.469 -28.865 -48.786 1.00 56.53 253 GLU A C 1
ATOM 2003 O O . GLU A 1 253 ? 53.205 -28.700 -47.596 1.00 56.53 253 GLU A O 1
ATOM 2008 N N . GLY A 1 254 ? 53.250 -30.034 -49.406 1.00 60.97 254 GLY A N 1
ATOM 2009 C CA . GLY A 1 254 ? 52.680 -31.225 -48.759 1.00 60.97 254 GLY A CA 1
ATOM 2010 C C . GLY A 1 254 ? 51.177 -31.471 -48.979 1.00 60.97 254 GLY A C 1
ATOM 2011 O O . GLY A 1 254 ? 50.665 -32.467 -48.470 1.00 60.97 254 GLY A O 1
ATOM 2012 N N . MET A 1 255 ? 50.464 -30.628 -49.739 1.00 69.00 255 MET A N 1
ATOM 2013 C CA . MET A 1 255 ? 49.051 -30.839 -50.102 1.00 69.00 255 MET A CA 1
ATOM 2014 C C . MET A 1 255 ? 48.856 -31.030 -51.616 1.00 69.00 255 MET A C 1
ATOM 2016 O O . MET A 1 255 ? 49.501 -30.371 -52.423 1.00 69.00 255 MET A O 1
ATOM 2020 N N . GLU A 1 256 ? 47.928 -31.907 -52.015 1.00 69.88 256 GLU A N 1
ATOM 2021 C CA . GLU A 1 256 ? 47.551 -32.126 -53.421 1.00 69.88 256 GLU A CA 1
ATOM 2022 C C . GLU A 1 256 ? 46.174 -31.515 -53.716 1.00 69.88 256 GLU A C 1
ATOM 2024 O O . GLU A 1 256 ? 45.182 -31.824 -53.051 1.00 69.88 256 GLU A O 1
ATOM 2029 N N . MET A 1 257 ? 46.091 -30.666 -54.746 1.00 65.00 257 MET A N 1
ATOM 2030 C CA . MET A 1 257 ? 44.817 -30.112 -55.212 1.00 65.00 257 MET A CA 1
ATOM 2031 C C . MET A 1 257 ? 43.982 -31.193 -55.902 1.00 65.00 257 MET A C 1
ATOM 2033 O O . MET A 1 257 ? 44.317 -31.654 -56.993 1.00 65.00 257 MET A O 1
ATOM 2037 N N . ARG A 1 258 ? 42.855 -31.568 -55.291 1.00 68.12 258 ARG A N 1
ATOM 2038 C CA . ARG A 1 258 ? 41.866 -32.457 -55.913 1.00 68.12 258 ARG A CA 1
ATOM 2039 C C . ARG A 1 258 ? 40.796 -31.638 -56.625 1.00 68.12 258 ARG A C 1
ATOM 2041 O O . ARG A 1 258 ? 40.144 -30.795 -56.014 1.00 68.12 258 ARG A O 1
ATOM 2048 N N . LYS A 1 259 ? 40.602 -31.906 -57.918 1.00 63.94 259 LYS A N 1
ATOM 2049 C CA . LYS A 1 259 ? 39.460 -31.382 -58.674 1.00 63.94 259 LYS A CA 1
ATOM 2050 C C . LYS A 1 259 ? 38.237 -32.222 -58.320 1.00 63.94 259 LYS A C 1
ATOM 2052 O O . LYS A 1 259 ? 38.282 -33.443 -58.428 1.00 63.94 259 LYS A O 1
ATOM 2057 N N . TRP A 1 260 ? 37.173 -31.571 -57.869 1.00 58.00 260 TRP A N 1
ATOM 2058 C CA . TRP A 1 260 ? 35.884 -32.226 -57.682 1.00 58.00 260 TRP A CA 1
ATOM 2059 C C . TRP A 1 260 ? 35.210 -32.347 -59.049 1.00 58.00 260 TRP A C 1
ATOM 2061 O O . TRP A 1 260 ? 34.842 -31.336 -59.647 1.00 58.00 260 TRP A O 1
ATOM 2071 N N . GLU A 1 261 ? 35.110 -33.572 -59.558 1.00 54.44 261 GLU A N 1
ATOM 2072 C CA . GLU A 1 261 ? 34.235 -33.906 -60.685 1.00 54.44 261 GLU A CA 1
ATOM 2073 C C . GLU A 1 261 ? 32.809 -34.064 -60.135 1.00 54.44 261 GLU A C 1
ATOM 2075 O O . GLU A 1 261 ? 32.622 -34.696 -59.093 1.00 54.44 261 GLU A O 1
ATOM 2080 N N . TYR A 1 262 ? 31.833 -33.415 -60.775 1.00 53.28 262 TYR A N 1
ATOM 2081 C CA . TYR A 1 262 ? 30.415 -33.490 -60.408 1.00 53.28 262 TYR A CA 1
ATOM 2082 C C . TYR A 1 262 ? 29.729 -34.622 -61.171 1.00 53.28 262 TYR A C 1
ATOM 2084 O O . TYR A 1 262 ? 30.040 -34.763 -62.378 1.00 53.28 262 TYR A O 1
#

Radius of gyration: 38.03 Å; chains: 1; bounding box: 80×52×96 Å